Protein 8UJW (pdb70)

Structure (mmCIF, N/CA/C/O backbone):
data_8UJW
#
_entry.id   8UJW
#
_cell.length_a   124.134
_cell.length_b   36.613
_cell.length_c   41.472
_cell.angle_alpha   90.000
_cell.angle_beta   103.270
_cell.angle_gamma   90.000
#
_symmetry.space_group_name_H-M   'C 1 2 1'
#
loop_
_entity.id
_entity.type
_entity.pdbx_description
1 polymer 'GRAM domain-containing protein'
2 water water
#
loop_
_atom_site.group_PDB
_atom_site.id
_atom_site.type_symbol
_atom_site.label_atom_id
_atom_site.label_alt_id
_atom_site.label_comp_id
_atom_site.label_asym_id
_atom_site.label_entity_id
_atom_site.label_seq_id
_atom_site.pdbx_PDB_ins_code
_atom_site.Cartn_x
_atom_site.Cartn_y
_atom_site.Cartn_z
_atom_site.occupancy
_atom_site.B_iso_or_equiv
_atom_site.auth_seq_id
_atom_site.auth_comp_id
_atom_site.auth_asym_id
_atom_site.auth_atom_id
_atom_site.pdbx_PDB_model_num
ATOM 1 N N . GLY A 1 13 ? -8.39900 -7.46900 18.44900 1.000 50.00863 13 GLY A N 1
ATOM 2 C CA . GLY A 1 13 ? -8.45000 -8.11900 17.16100 1.000 38.35986 13 GLY A CA 1
ATOM 3 C C . GLY A 1 13 ? -9.04400 -9.51500 17.25100 1.000 35.75429 13 GLY A C 1
ATOM 4 O O . GLY A 1 13 ? -9.23800 -10.08800 18.32500 1.000 38.10457 13 GLY A O 1
ATOM 5 N N . VAL A 1 14 ? -9.34800 -10.06300 16.08000 1.000 28.94294 14 VAL A N 1
ATOM 6 C CA . VAL A 1 14 ? -9.91100 -11.40200 15.92900 1.000 25.76888 14 VAL A CA 1
ATOM 7 C C . VAL A 1 14 ? -8.89300 -12.23200 15.16300 1.000 23.46071 14 VAL A C 1
ATOM 8 O O . VAL A 1 14 ? -8.47500 -11.83200 14.07800 1.000 23.33964 14 VAL A O 1
ATOM 12 N N . VAL A 1 15 ? -8.50400 -13.38800 15.70900 1.000 21.99474 15 VAL A N 1
ATOM 13 C CA . VAL A 1 15 ? -7.52300 -14.25000 15.05700 1.000 18.92859 15 VAL A CA 1
ATOM 14 C C . VAL A 1 15 ? -8.26900 -15.47000 14.54100 1.000 18.44168 15 VAL A C 1
ATOM 15 O O . VAL A 1 15 ? -8.74200 -16.29400 15.33400 1.000 19.20493 15 VAL A O 1
ATOM 19 N N . LEU A 1 16 ? -8.37500 -15.58300 13.22100 1.000 17.12574 16 LEU A N 1
ATOM 20 C CA . LEU A 1 16 ? -8.99900 -16.73600 12.58000 1.000 15.83348 16 LEU A CA 1
ATOM 21 C C . LEU A 1 16 ? -7.97900 -17.85300 12.40300 1.000 15.73347 16 LEU A C 1
ATOM 22 O O . LEU A 1 16 ? -6.81500 -17.59700 12.09500 1.000 15.93349 16 LEU A O 1
ATOM 27 N N . PHE A 1 17 ? -8.42800 -19.09100 12.59000 1.000 15.53081 17 PHE A N 1
ATOM 28 C CA . PHE A 1 17 ? -7.59100 -20.24700 12.28500 1.000 16.50987 17 PHE A CA 1
ATOM 29 C C . PHE A 1 17 ? -7.37000 -20.39900 10.77800 1.000 18.44168 17 PHE A C 1
ATOM 30 O O . PHE A 1 17 ? -8.14300 -19.92000 9.94100 1.000 17.28892 17 PHE A O 1
ATOM 38 N N . TYR A 1 18 ? -6.30300 -21.11400 10.42700 1.000 16.81254 18 TYR A N 1
ATOM 39 C CA . TYR A 1 18 ? -6.05000 -21.41600 9.02800 1.000 19.55234 18 TYR A CA 1
ATOM 40 C C . TYR A 1 18 ? -7.16300 -22.31700 8.50200 1.000 20.20769 18 TYR A C 1
ATOM 41 O O . TYR A 1 18 ? -7.44200 -23.36400 9.08600 1.000 21.46047 18 TYR A O 1
ATOM 50 N N . GLY A 1 19 ? -7.82200 -21.89000 7.42700 1.000 18.34694 19 GLY A N 1
ATOM 51 C CA . GLY A 1 19 ? -8.93900 -22.62000 6.86800 1.000 19.65236 19 GLY A CA 1
ATOM 52 C C . GLY A 1 19 ? -10.28900 -22.17000 7.37800 1.000 20.43140 19 GLY A C 1
ATOM 53 O O . GLY A 1 19 ? -11.31300 -22.71700 6.93900 1.000 19.27336 19 GLY A O 1
ATOM 54 N N . GLU A 1 20 ? -10.32100 -21.19700 8.29400 1.000 15.92823 20 GLU A N 1
ATOM 55 C CA . GLU A 1 20 ? -11.55700 -20.65000 8.83300 1.000 15.35184 20 GLU A CA 1
ATOM 56 C C . GLU A 1 20 ? -11.99600 -19.42500 8.03600 1.000 18.57854 20 GLU A C 1
ATOM 57 O O . GLU A 1 20 ? -11.17500 -18.60300 7.63200 1.000 17.73107 20 GLU A O 1
ATOM 63 N N . ARG A 1 21 ? -13.29600 -19.32400 7.77400 1.000 16.62041 21 ARG A N 1
ATOM 64 C CA . ARG A 1 21 ? -13.86600 -18.21300 7.02100 1.000 16.88624 21 ARG A CA 1
ATOM 65 C C . ARG A 1 21 ? -14.72300 -17.36400 7.95300 1.000 17.31260 21 ARG A C 1
ATOM 66 O O . ARG A 1 21 ? -15.53800 -17.91000 8.69600 1.000 17.75213 21 ARG A O 1
ATOM 74 N N . LEU A 1 22 ? -14.56400 -16.03500 7.89600 1.000 15.42027 22 LEU A N 1
ATOM 75 C CA . LEU A 1 22 ? -15.49300 -15.14000 8.57800 1.000 16.48092 22 LEU A CA 1
ATOM 76 C C . LEU A 1 22 ? -16.69400 -14.88700 7.67300 1.000 17.71528 22 LEU A C 1
ATOM 77 O O . LEU A 1 22 ? -16.52700 -14.44800 6.53300 1.000 17.30471 22 LEU A O 1
ATOM 82 N N . LEU A 1 23 ? -17.90100 -15.14500 8.18700 1.000 13.91219 23 LEU A N 1
ATOM 83 C CA . LEU A 1 23 ? -19.12500 -15.07700 7.39200 1.000 17.72055 23 LEU A CA 1
ATOM 84 C C . LEU A 1 23 ? -20.01500 -13.88400 7.73200 1.000 17.56790 23 LEU A C 1
ATOM 85 O O . LEU A 1 23 ? -20.49000 -13.18500 6.82300 1.000 18.64960 23 LEU A O 1
ATOM 90 N N . VAL A 1 24 ? -20.28100 -13.63500 9.01600 1.000 17.35998 24 VAL A N 1
ATOM 91 C CA . VAL A 1 24 ? -21.15300 -12.54300 9.45000 1.000 17.30997 24 VAL A CA 1
ATOM 92 C C . VAL A 1 24 ? -20.49500 -11.81600 10.61500 1.000 17.08363 24 VAL A C 1
ATOM 93 O O . VAL A 1 24 ? -19.99400 -12.44900 11.55700 1.000 17.54684 24 VAL A O 1
ATOM 97 N N . THR A 1 25 ? -20.47100 -10.48800 10.53600 1.000 16.10719 25 THR A N 1
ATOM 98 C CA . THR A 1 25 ? -20.10200 -9.61600 11.63900 1.000 16.66516 25 THR A CA 1
ATOM 99 C C . THR A 1 25 ? -21.36200 -8.90900 12.10200 1.000 17.38103 25 THR A C 1
ATOM 100 O O . THR A 1 25 ? -22.09400 -8.36100 11.27400 1.000 19.58130 25 THR A O 1
ATOM 104 N N . TYR A 1 26 ? -21.62500 -8.93700 13.41000 1.000 14.75177 26 TYR A N 1
ATOM 105 C CA . TYR A 1 26 ? -22.80800 -8.27000 13.97500 1.000 20.52088 26 TYR A CA 1
ATOM 106 C C . TYR A 1 26 ? -22.39700 -7.34800 15.12100 1.000 20.59194 26 TYR A C 1
ATOM 107 O O . TYR A 1 26 ? -22.18100 -7.80500 16.24600 1.000 19.31547 26 TYR A O 1
ATOM 116 N N . ASP A 1 27 ? -22.32000 -6.04800 14.83900 1.000 18.62592 27 ASP A N 1
ATOM 117 C CA . ASP A 1 27 ? -22.10200 -5.05100 15.87800 1.000 21.83683 27 ASP A CA 1
ATOM 118 C C . ASP A 1 27 ? -23.40900 -4.77500 16.60800 1.000 23.62389 27 ASP A C 1
ATOM 119 O O . ASP A 1 27 ? -24.46500 -4.65300 15.98800 1.000 23.80812 27 ASP A O 1
ATOM 124 N N . GLY A 1 28 ? -23.32100 -4.65100 17.92600 1.000 22.65798 28 GLY A N 1
ATOM 125 C CA . GLY A 1 28 ? -24.48700 -4.36900 18.73800 1.000 24.86877 28 GLY A CA 1
ATOM 126 C C . GLY A 1 28 ? -25.22000 -5.63500 19.11600 1.000 25.65571 28 GLY A C 1
ATOM 127 O O . GLY A 1 28 ? -26.43000 -5.75200 18.91100 1.000 28.15074 28 GLY A O 1
ATOM 128 N N . CYS A 1 29 ? -24.47900 -6.59800 19.65100 1.000 25.02668 29 CYS A N 1
ATOM 129 C CA . CYS A 1 29 ? -25.00000 -7.87800 20.10500 1.000 23.55809 29 CYS A CA 1
ATOM 130 C C . CYS A 1 29 ? -24.90000 -7.91100 21.62600 1.000 25.41357 29 CYS A C 1
ATOM 131 O O . CYS A 1 29 ? -24.00600 -7.28900 22.20800 1.000 24.98721 29 CYS A O 1
ATOM 134 N N . LYS A 1 30 ? -25.81600 -8.62300 22.28000 1.000 22.18687 30 LYS A N 1
ATOM 135 C CA . LYS A 1 30 ? -25.72600 -8.85300 23.71900 1.000 24.49767 30 LYS A CA 1
ATOM 136 C C . LYS A 1 30 ? -25.65800 -10.35200 23.97700 1.000 24.05552 30 LYS A C 1
ATOM 137 O O . LYS A 1 30 ? -26.55100 -11.09300 23.55900 1.000 21.26044 30 LYS A O 1
ATOM 143 N N . LEU A 1 31 ? -24.59500 -10.79500 24.64600 1.000 20.46561 31 LEU A N 1
ATOM 144 C CA . LEU A 1 31 ? -24.41700 -12.19500 25.00600 1.000 21.09463 31 LEU A CA 1
ATOM 145 C C . LEU A 1 31 ? -24.63900 -12.35900 26.50700 1.000 23.98709 31 LEU A C 1
ATOM 146 O O . LEU A 1 31 ? -24.02700 -11.64700 27.30800 1.000 25.37936 31 LEU A O 1
ATOM 151 N N . THR A 1 32 ? -25.51400 -13.28200 26.88700 1.000 19.33916 32 THR A N 1
ATOM 152 C CA . THR A 1 32 ? -25.70900 -13.61800 28.29500 1.000 19.18125 32 THR A CA 1
ATOM 153 C C . THR A 1 32 ? -25.28800 -15.05900 28.52000 1.000 21.41836 32 THR A C 1
ATOM 154 O O . THR A 1 32 ? -25.83200 -15.96700 27.88500 1.000 19.16019 32 THR A O 1
ATOM 158 N N . LEU A 1 33 ? -24.33200 -15.27500 29.42900 1.000 23.00802 33 LEU A N 1
ATOM 159 C CA . LEU A 1 33 ? -23.95100 -16.61700 29.86700 1.000 23.03697 33 LEU A CA 1
ATOM 160 C C . LEU A 1 33 ? -24.64600 -16.90000 31.19400 1.000 23.37912 33 LEU A C 1
ATOM 161 O O . LEU A 1 33 ? -24.51600 -16.11800 32.13600 1.000 23.67915 33 LEU A O 1
ATOM 166 N N . SER A 1 34 ? -25.39700 -17.99500 31.26600 1.000 24.05288 34 SER A N 1
ATOM 167 C CA . SER A 1 34 ? -26.21200 -18.22100 32.45600 1.000 22.98433 34 SER A CA 1
ATOM 168 C C . SER A 1 34 ? -25.84400 -19.52200 33.15000 1.000 25.55306 34 SER A C 1
ATOM 169 O O . SER A 1 34 ? -26.72200 -20.29800 33.54700 1.000 24.78192 34 SER A O 1
ATOM 172 N N . GLY A 1 35 ? -24.55600 -19.76000 33.32900 1.000 26.37421 35 GLY A N 1
ATOM 173 C CA . GLY A 1 35 ? -24.13200 -20.98400 33.96500 1.000 26.83480 35 GLY A CA 1
ATOM 174 C C . GLY A 1 35 ? -24.46900 -21.00600 35.44400 1.000 28.89557 35 GLY A C 1
ATOM 175 O O . GLY A 1 35 ? -24.76200 -19.98300 36.07000 1.000 26.64530 35 GLY A O 1
ATOM 176 N N . SER A 1 36 ? -24.42900 -22.21200 36.00200 1.000 26.80321 36 SER A N 1
ATOM 177 C CA . SER A 1 36 ? -24.57200 -22.43300 37.43300 1.000 27.90861 36 SER A CA 1
ATOM 178 C C . SER A 1 36 ? -23.31700 -23.11800 37.95200 1.000 29.41932 36 SER A C 1
ATOM 179 O O . SER A 1 36 ? -22.48800 -23.60800 37.18000 1.000 32.41178 36 SER A O 1
ATOM 182 N N . GLY A 1 37 ? -23.17900 -23.15100 39.27500 1.000 31.93541 37 GLY A N 1
ATOM 183 C CA . GLY A 1 37 ? -22.02000 -23.79500 39.86800 1.000 33.61192 37 GLY A CA 1
ATOM 184 C C . GLY A 1 37 ? -20.74300 -23.08800 39.46800 1.000 37.60977 37 GLY A C 1
ATOM 185 O O . GLY A 1 37 ? -20.55800 -21.90800 39.77700 1.000 37.10445 37 GLY A O 1
ATOM 186 N N . GLN A 1 38 ? -19.85900 -23.79300 38.76600 1.000 37.40185 38 GLN A N 1
ATOM 187 C CA . GLN A 1 38 ? -18.60600 -23.22100 38.29600 1.000 40.99176 38 GLN A CA 1
ATOM 188 C C . GLN A 1 38 ? -18.65800 -22.78000 36.83800 1.000 39.74424 38 GLN A C 1
ATOM 189 O O . GLN A 1 38 ? -17.66400 -22.25500 36.33000 1.000 40.23640 38 GLN A O 1
ATOM 195 N N . GLN A 1 39 ? -19.78400 -22.98600 36.15600 1.000 35.94642 39 GLN A N 1
ATOM 196 C CA . GLN A 1 39 ? -19.90900 -22.59000 34.76400 1.000 34.29885 39 GLN A CA 1
ATOM 197 C C . GLN A 1 39 ? -19.83700 -21.06800 34.63600 1.000 33.46454 39 GLN A C 1
ATOM 198 O O . GLN A 1 39 ? -20.10800 -20.34300 35.59400 1.000 34.41728 39 GLN A O 1
ATOM 204 N N . PRO A 1 40 ? -19.47600 -20.55900 33.46100 1.000 33.67246 40 PRO A N 1
ATOM 205 C CA . PRO A 1 40 ? -19.43700 -19.10000 33.27600 1.000 30.96161 40 PRO A CA 1
ATOM 206 C C . PRO A 1 40 ? -20.82000 -18.47200 33.39700 1.000 30.14309 40 PRO A C 1
ATOM 207 O O . PRO A 1 40 ? -21.83200 -19.06500 33.01900 1.000 27.39276 40 PRO A O 1
ATOM 211 N N . ASN A 1 41 ? -20.85400 -17.25600 33.94100 1.000 27.10062 41 ASN A N 1
ATOM 212 C CA . ASN A 1 41 ? -22.11000 -16.52100 34.11000 1.000 26.73742 41 ASN A CA 1
ATOM 213 C C . ASN A 1 41 ? -21.84000 -15.02600 34.03600 1.000 27.76649 41 ASN A C 1
ATOM 214 O O . ASN A 1 41 ? -21.11000 -14.48600 34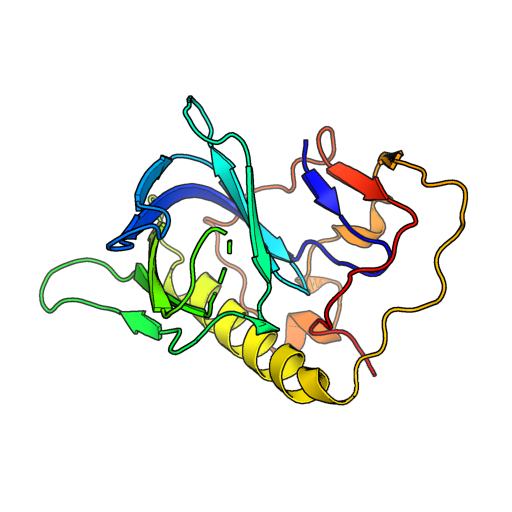.87400 1.000 33.20924 41 ASN A O 1
ATOM 219 N N . GLY A 1 42 ? -22.45000 -14.35400 33.06400 1.000 27.96914 42 GLY A N 1
ATOM 220 C CA . GLY A 1 42 ? -22.31800 -12.91300 32.96900 1.000 27.51119 42 GLY A CA 1
ATOM 221 C C . GLY A 1 42 ? -23.02200 -12.38400 31.73700 1.000 28.30076 42 GLY A C 1
ATOM 222 O O . GLY A 1 42 ? -23.49900 -13.14400 30.89200 1.000 27.97967 42 GLY A O 1
ATOM 223 N N . LYS A 1 43 ? -23.07200 -11.05400 31.65400 1.000 28.27181 43 LYS A N 1
ATOM 224 C CA . LYS A 1 43 ? -23.70800 -10.32500 30.55800 1.000 28.93505 43 LYS A CA 1
ATOM 225 C C . LYS A 1 43 ? -22.66800 -9.49000 29.82400 1.000 28.41656 43 LYS A C 1
ATOM 226 O O . LYS A 1 43 ? -21.88700 -8.77900 30.45900 1.000 29.35089 43 LYS A O 1
ATOM 232 N N . TYR A 1 44 ? -22.67000 -9.55300 28.49100 1.000 28.87451 44 TYR A N 1
ATOM 233 C CA . TYR A 1 44 ? -21.63400 -8.89300 27.70500 1.000 26.69531 44 TYR A CA 1
ATOM 234 C C . TYR A 1 44 ? -22.24500 -8.22500 26.48300 1.000 24.65032 44 TYR A C 1
ATOM 235 O O . TYR A 1 44 ? -23.11100 -8.80000 25.82500 1.000 24.77665 44 TYR A O 1
ATOM 244 N N . SER A 1 45 ? -21.79400 -7.01100 26.19600 1.000 25.67413 45 SER A N 1
ATOM 245 C CA . SER A 1 45 ? -22.21100 -6.27600 25.01000 1.000 24.81087 45 SER A CA 1
ATOM 246 C C . SER A 1 45 ? -21.02500 -6.09600 24.07600 1.000 25.47148 45 SER A C 1
ATOM 247 O O . SER A 1 45 ? -19.89700 -5.86200 24.52300 1.000 23.01592 45 SER A O 1
ATOM 250 N N . GLY A 1 46 ? -21.28200 -6.22500 22.77800 1.000 23.56072 46 GLY A N 1
ATOM 251 C CA . GLY A 1 46 ? -20.21600 -6.09500 21.81200 1.000 22.51849 46 GLY A CA 1
ATOM 252 C C . GLY A 1 46 ? -20.54200 -6.59600 20.42500 1.000 21.59733 46 GLY A C 1
ATOM 253 O O . GLY A 1 46 ? -21.63800 -6.38100 19.90400 1.000 23.54493 46 GLY A O 1
ATOM 254 N N . THR A 1 47 ? -19.58500 -7.27300 19.80800 1.000 17.58632 47 THR A N 1
ATOM 255 C CA . THR A 1 47 ? -19.72000 -7.73000 18.43300 1.000 18.31272 47 THR A CA 1
ATOM 256 C C . THR A 1 47 ? -19.65700 -9.24300 18.41800 1.000 18.93648 47 THR A C 1
ATOM 257 O O . THR A 1 47 ? -18.80400 -9.83700 19.08600 1.000 17.83635 47 THR A O 1
ATOM 261 N N . ALA A 1 48 ? -20.57000 -9.86000 17.68100 1.000 15.58082 48 ALA A N 1
ATOM 262 C CA . ALA A 1 48 ? -20.53300 -11.29100 17.43100 1.000 17.74686 48 ALA A CA 1
ATOM 263 C C . ALA A 1 48 ? -20.03600 -11.56000 16.01600 1.000 17.65212 48 ALA A C 1
ATOM 264 O O . ALA A 1 48 ? -20.42400 -10.87400 15.06000 1.000 17.84688 48 ALA A O 1
ATOM 266 N N . TYR A 1 49 ? -19.17400 -12.56500 15.88500 1.000 15.00180 49 TYR A N 1
ATOM 267 C CA . TYR A 1 49 ? -18.66500 -13.00100 14.59100 1.000 15.55450 49 TYR A CA 1
ATOM 268 C C . TYR A 1 49 ? -19.11200 -14.43000 14.35800 1.000 16.90203 49 TYR A C 1
ATOM 269 O O . TYR A 1 49 ? -18.84300 -15.30300 15.19100 1.000 18.02585 49 TYR A O 1
ATOM 278 N N . LEU A 1 50 ? -19.78200 -14.66500 13.22700 1.000 14.75440 50 LEU A N 1
ATOM 279 C CA . LEU A 1 50 ? -20.17600 -15.99700 12.79800 1.000 15.32815 50 LEU A CA 1
ATOM 280 C C . LEU A 1 50 ? -19.16200 -16.47200 11.76800 1.000 14.65439 50 LEU A C 1
ATOM 281 O O . LEU A 1 50 ? -19.01300 -15.84500 10.72000 1.000 14.83862 50 LEU A O 1
ATOM 286 N N . THR A 1 51 ? -18.42200 -17.53700 12.09100 1.000 12.44097 51 THR A N 1
ATOM 287 C CA . THR A 1 51 ? -17.45900 -18.10400 11.16000 1.000 13.76744 51 THR A CA 1
ATOM 288 C C . THR A 1 51 ? -17.91300 -19.48800 10.71800 1.000 16.54672 51 THR A C 1
ATOM 289 O O . THR A 1 51 ? -18.96200 -19.99000 11.12500 1.000 15.17550 51 THR A O 1
ATOM 293 N N . SER A 1 52 ? -17.09500 -20.10300 9.86100 1.000 13.34371 52 SER A N 1
ATOM 294 C CA . SER A 1 52 ? -17.35200 -21.46600 9.42100 1.000 15.76505 52 SER A CA 1
ATOM 295 C C . SER A 1 52 ? -17.27000 -22.45900 10.57400 1.000 15.81505 52 SER A C 1
ATOM 296 O O . SER A 1 52 ? -17.72000 -23.60100 10.43600 1.000 16.47566 52 SER A O 1
ATOM 299 N N . HIS A 1 53 ? -16.69500 -22.05600 11.70400 1.000 14.82809 53 HIS A N 1
ATOM 300 C CA . HIS A 1 53 ? -16.34300 -23.00600 12.74900 1.000 13.82534 53 HIS A CA 1
ATOM 301 C C . HIS A 1 53 ? -16.91300 -22.66200 14.11400 1.000 14.86494 53 HIS A C 1
ATOM 302 O O . HIS A 1 53 ? -17.01300 -23.55800 14.95800 1.000 15.73873 53 HIS A O 1
ATOM 309 N N . ARG A 1 54 ? -17.26400 -21.40600 14.37900 1.000 13.85692 54 ARG A N 1
ATOM 310 C CA . ARG A 1 54 ? -17.60400 -21.00300 15.73400 1.000 14.38594 54 ARG A CA 1
ATOM 311 C C . ARG A 1 54 ? -18.32500 -19.66500 15.70600 1.000 14.86494 54 ARG A C 1
ATOM 312 O O . ARG A 1 54 ? -18.33700 -18.96200 14.69600 1.000 14.84915 54 ARG A O 1
ATOM 320 N N . VAL A 1 55 ? -18.90700 -19.31200 16.85100 1.000 13.58584 55 VAL A N 1
ATOM 321 C CA . VAL A 1 55 ? -19.24700 -17.92500 17.15800 1.000 14.02273 55 VAL A CA 1
ATOM 322 C C . VAL A 1 55 ? -18.13100 -17.34300 18.01400 1.000 14.02010 55 VAL A C 1
ATOM 323 O O . VAL A 1 55 ? -17.72800 -17.95200 19.01400 1.000 16.32301 55 VAL A O 1
ATOM 327 N N . ILE A 1 56 ? -17.61800 -16.18000 17.61200 1.000 14.78598 56 ILE A N 1
ATOM 328 C CA . ILE A 1 56 ? -16.66300 -15.40300 18.39700 1.000 14.18328 56 ILE A CA 1
ATOM 329 C C . ILE A 1 56 ? -17.39000 -14.18500 18.93400 1.000 15.31236 56 ILE A C 1
ATOM 330 O O . ILE A 1 56 ? -18.14300 -13.53600 18.19900 1.000 17.50210 56 ILE A O 1
ATOM 335 N N . PHE A 1 57 ? -17.17100 -13.86600 20.20900 1.000 15.03075 57 PHE A N 1
ATOM 336 C CA . PHE A 1 57 ? -17.80400 -12.68800 20.78300 1.000 18.12849 57 PHE A CA 1
ATOM 337 C C . PHE A 1 57 ? -16.73400 -11.81000 21.40100 1.000 17.60737 57 PHE A C 1
ATOM 338 O O . PHE A 1 57 ? -15.94800 -12.27300 22.23200 1.000 18.08901 57 PHE A O 1
ATOM 346 N N . LEU A 1 58 ? -16.70800 -10.54000 20.99800 1.000 17.34945 58 LEU A N 1
ATOM 347 C CA . LEU A 1 58 ? -15.74300 -9.58300 21.51900 1.000 20.67353 58 LEU A CA 1
ATOM 348 C C . LEU A 1 58 ? -16.48800 -8.53900 22.33100 1.000 23.45281 58 LEU A C 1
ATOM 349 O O . LEU A 1 58 ? -17.34100 -7.81700 21.79500 1.000 22.59745 58 LEU A O 1
ATOM 354 N N . SER A 1 59 ? -16.16800 -8.46500 23.61600 1.000 25.35304 59 SER A N 1
ATOM 355 C CA . SER A 1 59 ? -16.81900 -7.50400 24.49000 1.000 27.96125 59 SER A CA 1
ATOM 356 C C . SER A 1 59 ? -16.31900 -6.10500 24.15600 1.000 34.13041 59 SER A C 1
ATOM 357 O O . SER A 1 59 ? -15.11200 -5.88800 24.03000 1.000 32.43284 59 SER A O 1
ATOM 360 N N . LYS A 1 60 ? -17.25200 -5.16000 23.98600 1.000 32.95395 60 LYS A N 1
ATOM 361 C CA . LYS A 1 60 ? -16.87700 -3.83900 23.48900 1.000 40.62329 60 LYS A CA 1
ATOM 362 C C . LYS A 1 60 ? -16.33300 -2.94800 24.59800 1.000 46.78719 60 LYS A C 1
ATOM 363 O O . LYS A 1 60 ? -15.51200 -2.05900 24.33000 1.000 52.01676 60 LYS A O 1
ATOM 369 N N . ASP A 1 61 ? -16.74000 -3.23800 25.82400 1.000 47.65835 61 ASP A N 1
ATOM 370 C CA . ASP A 1 61 ? -16.21800 -2.47600 26.98100 1.000 54.92501 61 ASP A CA 1
ATOM 371 C C . ASP A 1 61 ? -14.84900 -3.03400 27.38300 1.000 59.01760 61 ASP A C 1
ATOM 372 O O . ASP A 1 61 ? -14.15500 -3.60200 26.51800 1.000 57.32793 61 ASP A O 1
ATOM 377 N N . ALA A 1 64 ? -14.31600 -5.09700 32.04900 1.000 60.58621 64 ALA A N 1
ATOM 378 C CA . ALA A 1 64 ? -14.68300 -6.26800 31.21100 1.000 56.11462 64 ALA A CA 1
ATOM 379 C C . ALA A 1 64 ? -14.01500 -7.52900 31.76500 1.000 54.35389 64 ALA A C 1
ATOM 380 O O . ALA A 1 64 ? -12.81800 -7.69600 31.54200 1.000 52.44050 64 ALA A O 1
ATOM 382 N N . ALA A 1 65 ? -14.76000 -8.37900 32.46600 1.000 53.03794 65 ALA A N 1
ATOM 383 C CA . ALA A 1 65 ? -14.06700 -9.51500 33.06300 1.000 53.19848 65 ALA A CA 1
ATOM 384 C C . ALA A 1 65 ? -13.50800 -10.45300 32.00400 1.000 47.94259 65 ALA A C 1
ATOM 385 O O . ALA A 1 65 ? -12.65500 -11.29000 32.31500 1.000 42.02872 65 ALA A O 1
ATOM 387 N N . LEU A 1 66 ? -14.03700 -10.33900 30.78600 1.000 43.05779 66 LEU A N 1
ATOM 388 C CA . LEU A 1 66 ? -13.66000 -11.22800 29.66600 1.000 38.64148 66 LEU A CA 1
ATOM 389 C C . LEU A 1 66 ? -13.58500 -10.38800 28.39300 1.000 36.55701 66 LEU A C 1
ATOM 390 O O . LEU A 1 66 ? -14.57200 -9.71300 28.09000 1.000 42.10242 66 LEU A O 1
ATOM 395 N N . ASN A 1 67 ? -12.47900 -10.44200 27.66900 1.000 29.16929 67 ASN A N 1
ATOM 396 C CA . ASN A 1 67 ? -12.35900 -9.65100 26.45200 1.000 29.12718 67 ASN A CA 1
ATOM 397 C C . ASN A 1 67 ? -12.87600 -10.36400 25.21700 1.000 25.81099 67 ASN A C 1
ATOM 398 O O . ASN A 1 67 ? -13.38200 -9.70900 24.30400 1.000 22.39479 67 ASN A O 1
ATOM 403 N N . SER A 1 68 ? -12.74100 -11.68500 25.15400 1.000 20.32086 68 SER A N 1
ATOM 404 C CA . SER A 1 68 ? -13.09100 -12.43400 23.95800 1.000 23.35543 68 SER A CA 1
ATOM 405 C C . SER A 1 68 ? -13.56400 -13.81800 24.38000 1.000 20.65511 68 SER A C 1
ATOM 406 O O . SER A 1 68 ? -13.09600 -14.36800 25.37300 1.000 18.53906 68 SER A O 1
ATOM 409 N N . LEU A 1 69 ? -14.51100 -14.37500 23.64400 1.000 20.12083 69 LEU A N 1
ATOM 410 C CA . LEU A 1 69 ? -14.81400 -15.77200 23.89700 1.000 21.59996 69 LEU A CA 1
ATOM 411 C C . LEU A 1 69 ? -15.18600 -16.43000 22.58500 1.000 20.50246 69 LEU A C 1
ATOM 412 O O . LEU A 1 69 ? -15.65200 -15.76900 21.65200 1.000 18.03637 69 LEU A O 1
ATOM 417 N N . SER A 1 70 ? -14.94500 -17.73500 22.51400 1.000 15.42817 70 SER A N 1
ATOM 418 C CA . SER A 1 70 ? -15.23800 -18.50500 21.31900 1.000 18.84173 70 SER A CA 1
ATOM 419 C C . SER A 1 70 ? -16.08800 -19.70300 21.70100 1.000 18.26798 70 SER A C 1
ATOM 420 O O . SER A 1 70 ? -15.78600 -20.39100 22.68300 1.000 19.44444 70 SER A O 1
ATOM 423 N N . MET A 1 71 ? -17.14700 -19.93100 20.92600 1.000 17.49683 71 MET A N 1
ATOM 424 C CA . MET A 1 71 ? -18.07900 -21.04900 21.11200 1.000 18.07059 71 MET A CA 1
ATOM 425 C C . MET A 1 71 ? -18.02300 -21.89900 19.84900 1.000 15.70451 71 MET A C 1
ATOM 426 O O . MET A 1 71 ? -18.66900 -21.55600 18.84500 1.000 15.43343 71 MET A O 1
ATOM 431 N N . PRO A 1 72 ? -17.22600 -22.96300 19.82000 1.000 15.11234 72 PRO A N 1
ATOM 432 C CA . PRO A 1 72 ? -17.17200 -23.82300 18.62600 1.000 15.37026 72 PRO A CA 1
ATOM 433 C C . PRO A 1 72 ? -18.50100 -24.53500 18.39700 1.000 16.10193 72 PRO A C 1
ATOM 434 O O . PRO A 1 72 ? -19.15100 -24.97600 19.34600 1.000 15.57292 72 PRO A O 1
ATOM 438 N N . PHE A 1 73 ? -18.90900 -24.64200 17.12100 1.000 15.76768 73 PHE A N 1
ATOM 439 C CA . PHE A 1 73 ? -20.19900 -25.26600 16.82700 1.000 15.94402 73 PHE A CA 1
ATOM 440 C C . PHE A 1 73 ? -20.27500 -26.67300 17.41800 1.000 18.59170 73 PHE A C 1
ATOM 441 O O . PHE A 1 73 ? -21.33300 -27.09800 17.91100 1.000 18.06269 73 PHE A O 1
ATOM 449 N N . VAL A 1 74 ? -19.16700 -27.41700 17.37900 1.000 16.65200 74 VAL A N 1
ATOM 450 C CA . VAL A 1 74 ? -19.24600 -28.81000 17.80300 1.000 19.98661 74 VAL A CA 1
ATOM 451 C C . VAL A 1 74 ? -19.53900 -28.95200 19.29400 1.000 20.69459 74 VAL A C 1
ATOM 452 O O . VAL A 1 74 ? -19.95900 -30.03300 19.72600 1.000 20.07872 74 VAL A O 1
ATOM 456 N N . PHE A 1 75 ? -19.33300 -27.90800 20.10100 1.000 18.59960 75 PHE A N 1
ATOM 457 C CA . PHE A 1 75 ? -19.68500 -27.96900 21.51900 1.000 20.13662 75 PHE A CA 1
ATOM 458 C C . PHE A 1 75 ? -21.00000 -27.27500 21.86000 1.000 22.09475 75 PHE A C 1
ATOM 459 O O . PHE A 1 75 ? -21.35900 -27.21100 23.04400 1.000 21.93947 75 PHE A O 1
ATOM 467 N N . MET A 1 76 ? -21.71700 -26.75000 20.86800 1.000 19.61025 76 MET A N 1
ATOM 468 C CA . MET A 1 76 ? -23.03300 -26.17600 21.09700 1.000 21.13411 76 MET A CA 1
ATOM 469 C C . MET A 1 76 ? -24.09300 -27.26600 21.07600 1.000 24.14763 76 MET A C 1
ATOM 470 O O . MET A 1 76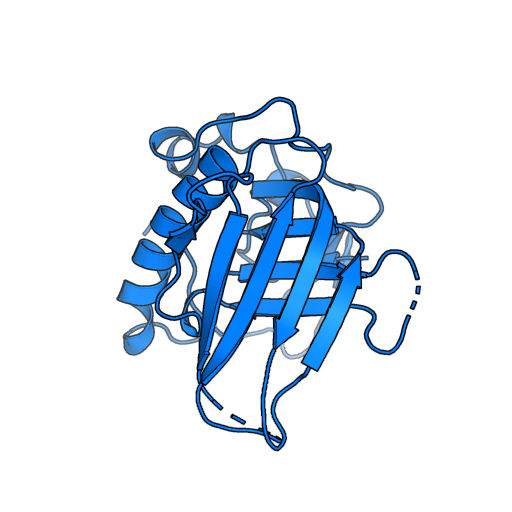 ? -23.97400 -28.25900 20.35500 1.000 25.73993 76 MET A O 1
ATOM 475 N N . ALA A 1 77 ? -25.10300 -27.05400 21.90100 1.000 22.90538 77 ALA A N 1
ATOM 476 C CA . ALA A 1 77 ? -26.22200 -28.01300 21.96200 1.000 25.84784 77 ALA A CA 1
ATOM 477 C C . ALA A 1 77 ? -27.56000 -27.28500 22.06000 1.000 25.13722 77 ALA A C 1
ATOM 478 O O . ALA A 1 77 ? -27.60800 -26.20000 22.64100 1.000 21.52363 77 ALA A O 1
ATOM 480 N N . ARG A 1 78 ? -28.58200 -27.86800 21.46300 1.000 25.00826 78 ARG A N 1
ATOM 481 C CA . ARG A 1 78 ? -29.95800 -27.38100 21.60700 1.000 26.05576 78 ARG A CA 1
ATOM 482 C C . ARG A 1 78 ? -30.06800 -25.90700 21.23900 1.000 24.12131 78 ARG A C 1
ATOM 483 O O . ARG A 1 78 ? -30.73200 -25.11100 21.91400 1.000 22.35531 78 ARG A O 1
ATOM 491 N N . VAL A 1 79 ? -29.40700 -25.54500 20.14800 1.000 23.26858 79 VAL A N 1
ATOM 492 C CA . VAL A 1 79 ? -29.45200 -24.17400 19.64700 1.000 22.55797 79 VAL A CA 1
ATOM 493 C C . VAL A 1 79 ? -30.78200 -23.94200 18.95100 1.000 22.89222 79 VAL A C 1
ATOM 494 O O . VAL A 1 79 ? -31.21200 -24.75100 18.12000 1.000 22.49217 79 VAL A O 1
ATOM 498 N N . ALA A 1 80 ? -31.42700 -22.82600 19.26900 1.000 21.02357 80 ALA A N 1
ATOM 499 C CA . ALA A 1 80 ? -32.74500 -22.54600 18.71300 1.000 24.22133 80 ALA A CA 1
ATOM 500 C C . ALA A 1 80 ? -32.97500 -21.04400 18.61200 1.000 25.00300 80 ALA A C 1
ATOM 501 O O . ALA A 1 80 ? -32.47500 -20.26300 19.42800 1.000 22.73167 80 ALA A O 1
ATOM 503 N N . ILE A 1 81 ? -33.71100 -20.64700 17.57500 1.000 25.86889 81 ILE A N 1
ATOM 504 C CA . ILE A 1 81 ? -34.25200 -19.29700 17.48400 1.000 23.65284 81 ILE A CA 1
ATOM 505 C C . ILE A 1 81 ? -35.52000 -19.24700 18.32100 1.000 27.86650 81 ILE A C 1
ATOM 506 O O . ILE A 1 81 ? -36.48800 -19.96400 18.04700 1.000 24.55294 81 ILE A O 1
ATOM 511 N N . LYS A 1 82 ? -35.50900 -18.42500 19.35400 1.000 25.07406 82 LYS A N 1
ATOM 512 C CA . LYS A 1 82 ? -36.60800 -18.36600 20.30700 1.000 29.17718 82 LYS A CA 1
ATOM 513 C C . LYS A 1 82 ? -37.40600 -17.10300 20.06500 1.000 33.03554 82 LYS A C 1
ATOM 514 O O . LYS A 1 82 ? -36.86000 -16.07100 19.67400 1.000 30.06413 82 LYS A O 1
ATOM 520 N N . ALA A 1 83 ? -38.71300 -17.18200 20.29900 1.000 37.44923 83 ALA A N 1
ATOM 521 C CA . ALA A 1 83 ? -39.55000 -15.98600 20.30300 1.000 45.12383 83 ALA A CA 1
ATOM 522 C C . ALA A 1 83 ? -40.54000 -16.07900 21.45100 1.000 50.23760 83 ALA A C 1
ATOM 523 O O . ALA A 1 83 ? -41.53600 -16.81800 21.36400 1.000 50.94821 83 ALA A O 1
ATOM 525 N N . PRO A 1 84 ? -40.28900 -15.36900 22.55000 1.000 61.19944 84 PRO A N 1
ATOM 526 C CA . PRO A 1 84 ? -41.29600 -15.28200 23.60800 1.000 63.53130 84 PRO A CA 1
ATOM 527 C C . PRO A 1 84 ? -42.57800 -14.67800 23.06000 1.000 64.81303 84 PRO A C 1
ATOM 528 O O . PRO A 1 84 ? -42.57200 -13.93000 22.07700 1.000 64.70249 84 PRO A O 1
ATOM 532 N N . THR A 1 85 ? -43.68800 -15.02000 23.71600 1.000 54.30125 85 THR A N 1
ATOM 533 C CA . THR A 1 85 ? -45.01900 -14.67900 23.22200 1.000 55.12766 85 THR A CA 1
ATOM 534 C C . THR A 1 85 ? -45.19400 -13.19500 22.90200 1.000 49.32433 85 THR A C 1
ATOM 535 O O . THR A 1 85 ? -46.06900 -12.83400 22.09700 1.000 41.30495 85 THR A O 1
ATOM 539 N N . PHE A 1 86 ? -44.38200 -12.32400 23.49300 1.000 45.12646 86 PHE A N 1
ATOM 540 C CA . PHE A 1 86 ? -44.61100 -10.90500 23.27900 1.000 37.55977 86 PHE A CA 1
ATOM 541 C C . PHE A 1 86 ? -43.35800 -10.17400 22.80100 1.000 35.23317 86 PHE A C 1
ATOM 542 O O . PHE A 1 86 ? -43.46800 -9.17200 22.08000 1.000 33.95933 86 PHE A O 1
ATOM 550 N N . GLY A 1 87 ? -42.17300 -10.68800 23.14300 1.000 37.13340 87 GLY A N 1
ATOM 551 C CA . GLY A 1 87 ? -40.91500 -10.02700 22.85000 1.000 33.36716 87 GLY A CA 1
ATOM 552 C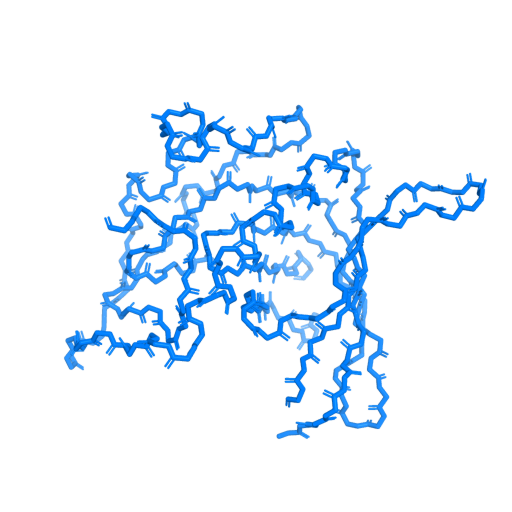 C . GLY A 1 87 ? -40.18600 -10.51300 21.60500 1.000 32.92237 87 GLY A C 1
ATOM 553 O O . GLY A 1 87 ? -40.64500 -11.40700 20.88300 1.000 35.77534 87 GLY A O 1
ATOM 554 N N . PRO A 1 88 ? -39.00300 -9.95200 21.36100 1.000 31.15110 88 PRO A N 1
ATOM 555 C CA . PRO A 1 88 ? -38.31700 -10.15900 20.07700 1.000 30.60104 88 PRO A CA 1
ATOM 556 C C . PRO A 1 88 ? -37.63600 -11.51700 19.95600 1.000 30.70631 88 PRO A C 1
ATOM 557 O O . PRO A 1 88 ? -37.37300 -12.21000 20.94200 1.000 29.56933 88 PRO A O 1
ATOM 561 N N . ASN A 1 89 ? -37.34600 -11.88400 18.70300 1.000 31.04320 89 ASN A N 1
ATOM 562 C CA . ASN A 1 89 ? -36.57200 -13.09300 18.43400 1.000 29.18508 89 ASN A CA 1
ATOM 563 C C . ASN A 1 89 ? -35.17000 -12.97100 19.02700 1.000 28.12969 89 ASN A C 1
ATOM 564 O O . ASN A 1 89 ? -34.55800 -11.90300 18.99000 1.000 26.88480 89 ASN A O 1
ATOM 569 N N . HIS A 1 90 ? -34.66100 -14.07400 19.57800 1.000 23.70547 90 HIS A N 1
ATOM 570 C CA . HIS A 1 90 ? -33.25300 -14.15800 19.96200 1.000 23.87655 90 HIS A CA 1
ATOM 571 C C . HIS A 1 90 ? -32.79100 -15.59400 19.75900 1.000 24.38977 90 HIS A C 1
ATOM 572 O O . HIS A 1 90 ? -33.55400 -16.45900 19.32400 1.000 22.28162 90 HIS A O 1
ATOM 579 N N . ILE A 1 91 ? -31.52800 -15.84600 20.07400 1.000 18.81278 91 ILE A N 1
ATOM 580 C CA . ILE A 1 91 ? -30.94300 -17.17400 19.92100 1.000 19.53918 91 ILE A CA 1
ATOM 581 C C . ILE A 1 91 ? -30.56600 -17.68500 21.30300 1.000 20.31559 91 ILE A C 1
ATOM 582 O O . ILE A 1 91 ? -29.99400 -16.94200 22.10800 1.000 20.72880 91 ILE A O 1
ATOM 587 N N . GLU A 1 92 ? -30.89600 -18.94600 21.57400 1.000 18.41537 92 GLU A N 1
ATOM 588 C CA . GLU A 1 92 ? -30.54200 -19.61300 22.82000 1.000 20.02082 92 GLU A CA 1
ATOM 589 C C . GLU A 1 92 ? -29.86700 -20.94100 22.53300 1.000 21.10253 92 GLU A C 1
ATOM 590 O O . GLU A 1 92 ? -30.07300 -21.55700 21.49100 1.000 21.11043 92 GLU A O 1
ATOM 596 N N . GLY A 1 93 ? -29.09100 -21.40700 23.49400 1.000 18.16007 93 GLY A N 1
ATOM 597 C CA . GLY A 1 93 ? -28.50800 -22.72700 23.36000 1.000 20.14452 93 GLY A CA 1
ATOM 598 C C . GLY A 1 93 ? -27.66300 -23.03100 24.56800 1.000 21.24465 93 GLY A C 1
ATOM 599 O O . GLY A 1 93 ? -27.76000 -22.35100 25.58800 1.000 22.73694 93 GLY A O 1
ATOM 600 N N . PHE A 1 94 ? -26.83100 -24.05900 24.43900 1.000 21.95263 94 PHE A N 1
ATOM 601 C CA . PHE A 1 94 ? -25.95900 -24.48400 25.52100 1.000 20.98409 94 PHE A CA 1
ATOM 602 C C . PHE A 1 94 ? -24.57600 -24.79800 24.96600 1.000 22.41848 94 PHE A C 1
ATOM 603 O O . PHE A 1 94 ? -24.40400 -25.08900 23.78300 1.000 19.68657 94 PHE A O 1
ATOM 611 N N . VAL A 1 95 ? -23.58000 -24.72100 25.83700 1.000 20.77354 95 VAL A N 1
ATOM 612 C CA . VAL A 1 95 ? -22.22800 -25.18100 25.53400 1.000 21.80261 95 VAL A CA 1
ATOM 613 C C . VAL A 1 95 ? -21.90700 -26.29100 26.51900 1.000 27.90598 95 VAL A C 1
ATOM 614 O O . VAL A 1 95 ? -22.14600 -26.13800 27.72300 1.000 27.39276 95 VAL A O 1
ATOM 618 N N . SER A 1 96 ? -21.37200 -27.40600 26.01500 1.000 26.68741 96 SER A N 1
ATOM 619 C CA . SER A 1 96 ? -21.39500 -28.67600 26.74100 1.000 35.64901 96 SER A CA 1
ATOM 620 C C . SER A 1 96 ? -20.03100 -29.02900 27.33500 1.000 44.121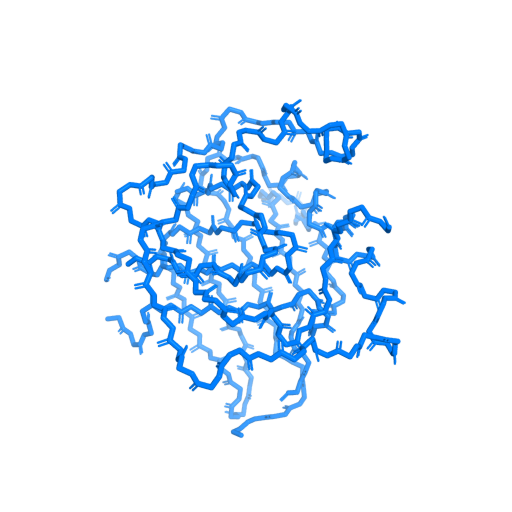08 96 SER A C 1
ATOM 621 O O . SER A 1 96 ? -19.09100 -29.35400 26.60000 1.000 43.49469 96 SER A O 1
ATOM 624 N N . SER A 1 97 ? -19.96100 -29.00400 28.67200 1.000 55.34874 97 SER A N 1
ATOM 625 C CA . SER A 1 97 ? -18.82200 -29.41800 29.51600 1.000 54.35915 97 SER A CA 1
ATOM 626 C C . SER A 1 97 ? -17.49200 -28.75800 29.20700 1.000 54.65129 97 SER A C 1
ATOM 627 O O . SER A 1 97 ? -16.70900 -28.45800 30.12100 1.000 52.81423 97 SER A O 1
ATOM 630 N N . GLN A 1 101 ? -12.19100 -26.79500 34.24200 1.000 57.12001 101 GLN A N 1
ATOM 631 C CA . GLN A 1 101 ? -12.73800 -25.64300 34.95200 1.000 56.68048 101 GLN A CA 1
ATOM 632 C C . GLN A 1 101 ? -14.19300 -25.87400 35.33000 1.000 58.32015 101 GLN A C 1
ATOM 633 O O . GLN A 1 101 ? -14.58000 -25.69300 36.48800 1.000 58.49649 101 GLN A O 1
ATOM 639 N N . TRP A 1 102 ? -15.00500 -26.26600 34.34900 1.000 53.68012 102 TRP A N 1
ATOM 640 C CA . TRP A 1 102 ? -16.40900 -26.56000 34.59800 1.000 50.12443 102 TRP A CA 1
ATOM 641 C C . TRP A 1 102 ? -16.84000 -27.72100 33.71700 1.000 48.24526 102 TRP A C 1
ATOM 642 O O . TRP A 1 102 ? -16.12400 -28.14100 32.80500 1.000 47.51096 102 TRP A O 1
ATOM 653 N N . SER A 1 103 ? -18.02300 -28.25000 34.01400 1.000 47.55570 103 SER A N 1
ATOM 654 C CA . SER A 1 103 ? -18.59700 -29.32400 33.22200 1.000 48.32948 103 SER A CA 1
ATOM 655 C C . SER A 1 103 ? -20.11600 -29.19700 33.26500 1.000 46.53979 103 SER A C 1
ATOM 656 O O . SER A 1 103 ? -20.67600 -28.40900 34.03300 1.000 42.91567 103 SER A O 1
ATOM 659 N N . GLY A 1 104 ? -20.78300 -29.97700 32.42300 1.000 47.88732 104 GLY A N 1
ATOM 660 C CA . GLY A 1 104 ? -22.22400 -29.86700 32.30900 1.000 45.26069 104 GLY A CA 1
ATOM 661 C C . GLY A 1 104 ? -22.64300 -28.99800 31.14200 1.000 42.72091 104 GLY A C 1
ATOM 662 O O . GLY A 1 104 ? -21.93100 -28.90500 30.14000 1.000 43.53154 104 GLY A O 1
ATOM 663 N N . GLU A 1 105 ? -23.78600 -28.33200 31.27000 1.000 37.98350 105 GLU A N 1
ATOM 664 C CA . GLU A 1 105 ? -24.43100 -27.64200 30.15900 1.000 36.25698 105 GLU A CA 1
ATOM 665 C C . GLU A 1 105 ? -24.62600 -26.18200 30.54900 1.000 32.71971 105 GLU A C 1
ATOM 666 O O . GLU A 1 105 ? -25.47400 -25.87400 31.39600 1.000 32.71445 105 GLU A O 1
ATOM 672 N N . MET A 1 106 ? -23.84900 -25.27700 29.93500 1.000 29.26930 106 MET A N 1
ATOM 673 C CA . MET A 1 106 ? -23.95200 -23.85100 30.24600 1.000 27.08483 106 MET A CA 1
ATOM 674 C C . MET A 1 106 ? -24.89200 -23.17100 29.26000 1.000 23.50019 106 MET A C 1
ATOM 675 O O . MET A 1 106 ? -24.59300 -23.15100 28.06500 1.000 23.79496 106 MET A O 1
ATOM 680 N N . PRO A 1 107 ? -26.00000 -22.57700 29.70500 1.000 24.08183 107 PRO A N 1
ATOM 681 C CA . PRO A 1 107 ? -26.87700 -21.85500 28.77000 1.000 22.93696 107 PRO A CA 1
ATOM 682 C C . PRO A 1 107 ? -26.23800 -20.56500 28.27800 1.000 23.17909 107 PRO A C 1
ATOM 683 O O . PRO A 1 107 ? -25.48500 -19.90600 28.99600 1.000 20.91567 107 PRO A O 1
ATOM 687 N N . PHE A 1 108 ? -26.56400 -20.19400 27.03500 1.000 19.35232 108 PHE A N 1
ATOM 688 C CA . PHE A 1 108 ? -26.22100 -18.87700 26.50500 1.000 20.36560 108 PHE A CA 1
ATOM 689 C C . PHE A 1 108 ? -27.41900 -18.32600 25.75300 1.000 20.83145 108 PHE A C 1
ATOM 690 O O . PHE A 1 108 ? -28.30300 -19.07100 25.32300 1.000 20.16294 108 PHE A O 1
ATOM 698 N N . LYS A 1 109 ? -27.41600 -17.00700 25.58500 1.000 20.17610 109 LYS A N 1
ATOM 699 C CA . LYS A 1 109 ? -28.45900 -16.28200 24.86700 1.000 20.57352 109 LYS A CA 1
ATOM 700 C C . LYS A 1 109 ? -27.78600 -15.16000 24.09300 1.000 21.68418 109 LYS A C 1
ATOM 701 O O . LYS A 1 109 ? -26.97000 -14.43300 24.66200 1.000 20.20505 109 LYS A O 1
ATOM 707 N N . LEU A 1 110 ? -28.09800 -15.03600 22.80200 1.000 19.35495 110 LEU A N 1
ATOM 708 C CA . LEU A 1 110 ? -27.60700 -13.94000 21.97500 1.000 20.73670 110 LEU A CA 1
ATOM 709 C C . LEU A 1 110 ? -28.80600 -13.09900 21.56900 1.000 22.11844 110 LEU A C 1
ATOM 710 O O . LEU A 1 110 ? -29.75800 -13.62900 20.98400 1.000 20.32349 110 LEU A O 1
ATOM 715 N N . VAL A 1 111 ? -28.75700 -11.80900 21.88500 1.000 19.90239 111 VAL A N 1
ATOM 716 C CA . VAL A 1 111 ? -29.79900 -10.84900 21.52700 1.000 21.98685 111 VAL A CA 1
ATOM 717 C C . VAL A 1 111 ? -29.21000 -9.84000 20.55300 1.000 22.56850 111 VAL A C 1
ATOM 718 O O . VAL A 1 111 ? -28.06200 -9.41100 20.70000 1.000 22.31320 111 VAL A O 1
ATOM 722 N N . PHE A 1 112 ? -29.99100 -9.46900 19.54900 1.000 22.47375 112 PHE A N 1
ATOM 723 C CA . PHE A 1 112 ? -29.51500 -8.60300 18.48000 1.000 23.70811 112 PHE A CA 1
ATOM 724 C C . PHE A 1 112 ? -30.21700 -7.25200 18.59100 1.000 27.19273 112 PHE A C 1
ATOM 725 O O . PHE A 1 112 ? -31.44700 -7.19500 18.65400 1.000 28.26128 112 PHE A O 1
ATOM 733 N N . ASN A 1 113 ? -29.42900 -6.17400 18.66900 1.000 26.95060 113 ASN A N 1
ATOM 734 C CA . ASN A 1 113 ? -30.00300 -4.84700 18.88100 1.000 31.07215 113 ASN A CA 1
ATOM 735 C C . ASN A 1 113 ? -30.69300 -4.28700 17.63800 1.000 30.27205 113 ASN A C 1
ATOM 736 O O . ASN A 1 113 ? -31.53600 -3.39200 17.77100 1.000 30.25626 113 ASN A O 1
ATOM 741 N N . HIS A 1 114 ? -30.35700 -4.76800 16.43700 1.000 27.14799 114 HIS A N 1
ATOM 742 C CA . HIS A 1 114 ? -30.85500 -4.15100 15.20500 1.000 30.56945 114 HIS A CA 1
ATOM 743 C C . HIS A 1 114 ? -31.54400 -5.14400 14.27600 1.000 27.57436 114 HIS A C 1
ATOM 744 O O . HIS A 1 114 ? -31.55800 -4.94700 13.06200 1.000 29.57460 114 HIS A O 1
ATOM 751 N N . GLY A 1 115 ? -32.14500 -6.18900 14.81800 1.000 26.87164 115 GLY A N 1
ATOM 752 C CA . GLY A 1 115 ? -32.82400 -7.17100 13.99700 1.000 27.33486 115 GLY A CA 1
ATOM 753 C C . GLY A 1 115 ? -31.84600 -8.10600 13.30400 1.000 26.20314 115 GLY A C 1
ATOM 754 O O . GLY A 1 115 ? -30.63000 -8.02400 13.46300 1.000 25.62939 115 GLY A O 1
ATOM 755 N N . GLY A 1 116 ? -32.40500 -9.01900 12.51300 1.000 26.85585 116 GLY A N 1
ATOM 756 C CA . GLY A 1 116 ? -31.61000 -10.01500 11.83400 1.000 24.17132 116 GLY A CA 1
ATOM 757 C C . GLY A 1 116 ? -31.30700 -11.24400 12.65400 1.000 24.19237 116 GLY A C 1
ATOM 758 O O . GLY A 1 116 ? -30.41100 -12.01000 12.27900 1.000 24.56084 116 GLY A O 1
ATOM 759 N N . ALA A 1 117 ? -32.02300 -11.45500 13.76400 1.000 23.63441 117 ALA A N 1
ATOM 760 C CA . ALA A 1 117 ? -31.80200 -12.64100 14.58100 1.000 23.15541 117 ALA A CA 1
ATOM 761 C C . ALA A 1 117 ? -32.19900 -13.90500 13.83500 1.000 24.00551 117 ALA A C 1
ATOM 762 O O . ALA A 1 117 ? -31.51800 -14.92800 13.93300 1.000 22.04738 117 ALA A O 1
ATOM 764 N N . ILE A 1 118 ? -33.30400 -13.86300 13.08700 1.000 22.01053 118 ILE A N 1
ATOM 765 C CA . ILE A 1 118 ? -33.71500 -15.05500 12.34800 1.000 23.77127 118 ILE A CA 1
ATOM 766 C C . ILE A 1 118 ? -32.67100 -15.39900 11.29400 1.000 23.70811 118 ILE A C 1
ATOM 767 O O . ILE A 1 118 ? -32.26200 -16.55800 11.15800 1.000 23.72916 118 ILE A O 1
ATOM 772 N N . GLU A 1 119 ? -32.20900 -14.39500 10.55200 1.000 22.42637 119 GLU A N 1
ATOM 773 C CA . GLU A 1 119 ? -31.24700 -14.66400 9.48400 1.000 22.48427 119 GLU A CA 1
ATOM 774 C C . GLU A 1 119 ? -29.91700 -15.15100 10.05200 1.000 23.30279 119 GLU A C 1
ATOM 775 O O . GLU A 1 119 ? -29.30100 -16.07300 9.50600 1.000 21.32361 119 GLU A O 1
ATOM 781 N N . PHE A 1 120 ? -29.46100 -14.54000 11.14300 1.000 23.50282 120 PHE A N 1
ATOM 782 C CA . PHE A 1 120 ? -28.23400 -14.99500 11.80000 1.000 19.95766 120 PHE A CA 1
ATOM 783 C C . PHE A 1 120 ? -28.41200 -16.41300 12.33900 1.000 20.28138 120 PHE A C 1
ATOM 784 O O . PHE A 1 120 ? -27.55200 -17.28100 12.14300 1.000 20.84197 120 PHE A O 1
ATOM 792 N N . GLY A 1 121 ? -29.54900 -16.67400 12.98200 1.000 20.77881 121 GLY A N 1
ATOM 793 C CA . GLY A 1 121 ? -29.77400 -17.97300 13.58600 1.000 20.32349 121 GLY A CA 1
ATOM 794 C C . GLY A 1 121 ? -29.96200 -19.08700 12.57800 1.000 20.92619 121 GLY A C 1
ATOM 795 O O . GLY A 1 121 ? -29.47700 -20.20100 12.78300 1.000 20.57878 121 GLY A O 1
ATOM 796 N N . LYS A 1 122 ? -30.69000 -18.81500 11.48900 1.000 19.29442 122 LYS A N 1
ATOM 797 C CA . LYS A 1 122 ? -30.84500 -19.83800 10.46200 1.000 19.72605 122 LYS A CA 1
ATOM 798 C C . LYS A 1 122 ? -29.48900 -20.23800 9.91000 1.000 20.91830 122 LYS A C 1
ATOM 799 O O . LYS A 1 122 ? -29.21500 -21.42300 9.70400 1.000 20.65774 122 LYS A O 1
ATOM 805 N N . SER A 1 123 ? -28.62600 -19.25600 9.67600 1.000 19.94450 123 SER A N 1
ATOM 806 C CA . SER A 1 123 ? -27.27900 -19.55500 9.20500 1.000 17.09415 123 SER A CA 1
ATOM 807 C C . SER A 1 123 ? -26.50900 -20.37500 10.22400 1.000 17.77318 123 SER A C 1
ATOM 808 O O . SER A 1 123 ? -25.83900 -21.35200 9.87200 1.000 17.22575 123 SER A O 1
ATOM 811 N N . LEU A 1 124 ? -26.57800 -19.97100 11.49700 1.000 17.62843 124 LEU A N 1
ATOM 812 C CA . LEU A 1 124 ? -25.89500 -20.70900 12.56100 1.000 18.11533 124 LEU A CA 1
ATOM 813 C C . LEU A 1 124 ? -26.37500 -22.15300 12.63500 1.000 18.32325 124 LEU A C 1
ATOM 814 O O . LEU A 1 124 ? -25.57400 -23.07900 12.80300 1.000 17.67054 124 LEU A O 1
ATOM 819 N N . LEU A 1 125 ? -27.68300 -22.37600 12.50400 1.000 17.81793 125 LEU A N 1
ATOM 820 C CA . LEU A 1 125 ? -28.17400 -23.74400 12.57900 1.000 20.11557 125 LEU A CA 1
ATOM 821 C C . LEU A 1 125 ? -27.62700 -24.58000 11.43500 1.000 18.07322 125 LEU A C 1
ATOM 822 O O . LEU A 1 125 ? -27.23200 -25.73100 11.63700 1.000 19.10755 125 LEU A O 1
ATOM 827 N N . GLU A 1 126 ? -27.57000 -24.01200 10.22800 1.000 18.98122 126 GLU A N 1
ATOM 828 C CA . GLU A 1 126 ? -27.10300 -24.81000 9.10500 1.000 20.63668 126 GLU A CA 1
ATOM 829 C C . GLU A 1 126 ? -25.60300 -25.05500 9.22800 1.000 19.66815 126 GLU A C 1
ATOM 830 O O . GLU A 1 126 ? -25.14600 -26.18600 9.06100 1.000 19.74184 126 GLU A O 1
ATOM 836 N N . LEU A 1 127 ? -24.83800 -24.02100 9.59300 1.000 15.59134 127 LEU A N 1
ATOM 837 C CA . LEU A 1 127 ? -23.39600 -24.20700 9.78700 1.000 17.18627 127 LEU A CA 1
ATOM 838 C C . LEU A 1 127 ? -23.11400 -25.23000 10.88000 1.000 18.26272 127 LEU A C 1
ATOM 839 O O . LEU A 1 127 ? -22.27300 -26.12100 10.71000 1.000 16.93098 127 LEU A O 1
ATOM 844 N N . GLY A 1 128 ? -23.80500 -25.10500 12.01800 1.000 17.10995 128 GLY A N 1
ATOM 845 C CA . GLY A 1 128 ? -23.54000 -25.98500 13.14700 1.000 19.87080 128 GLY A CA 1
ATOM 846 C C . GLY A 1 128 ? -23.91900 -27.42700 12.87400 1.000 20.57615 128 GLY A C 1
ATOM 847 O O . GLY A 1 128 ? -23.22300 -28.35700 13.30700 1.000 21.54469 128 GLY A O 1
ATOM 848 N N . THR A 1 129 ? -25.03600 -27.63600 12.17900 1.000 19.57866 129 THR A N 1
ATOM 849 C CA . THR A 1 129 ? -25.41900 -28.99000 11.78500 1.000 22.79747 129 THR A CA 1
ATOM 850 C C . THR A 1 129 ? -24.33500 -29.62600 10.93100 1.000 21.44468 129 THR A C 1
ATOM 851 O O . THR A 1 129 ? -23.93400 -30.77400 11.16200 1.000 25.83468 129 THR A O 1
ATOM 855 N N . ARG A 1 130 ? -23.82500 -28.87200 9.95800 1.000 21.25518 130 ARG A N 1
ATOM 856 C CA . ARG A 1 130 ? -22.80500 -29.41100 9.06400 1.000 21.30255 130 ARG A CA 1
ATOM 857 C C . ARG A 1 130 ? -21.52400 -29.71200 9.81900 1.000 20.52088 130 ARG A C 1
ATOM 858 O O . ARG A 1 130 ? -20.93400 -30.78800 9.65600 1.000 22.32373 130 ARG A O 1
ATOM 866 N N . ALA A 1 131 ? -21.08900 -28.78000 10.66700 1.000 18.03900 131 ALA A N 1
ATOM 867 C CA . ALA A 1 131 ? -19.84800 -29.00300 11.40100 1.000 20.89461 131 ALA A CA 1
ATOM 868 C C . ALA A 1 131 ? -19.98600 -30.16200 12.38600 1.000 20.58405 131 ALA A C 1
ATOM 869 O O . ALA A 1 131 ? -19.06600 -30.98000 12.52400 1.000 20.83934 131 ALA A O 1
ATOM 871 N N . SER A 1 132 ? -21.14000 -30.27700 13.04900 1.000 21.31835 132 SER A N 1
ATOM 872 C CA . SER A 1 132 ? -21.28100 -31.28700 14.10000 1.000 21.66576 132 SER A CA 1
ATOM 873 C C . SER A 1 132 ? -21.23600 -32.70400 13.54700 1.000 24.75034 132 SER A C 1
ATOM 874 O O . SER A 1 132 ? -20.80900 -33.62400 14.25800 1.000 24.96352 132 SER A O 1
ATOM 877 N N . LYS A 1 133 ? -21.65100 -32.89400 12.29200 1.000 21.39204 133 LYS A N 1
ATOM 878 C CA . LYS A 1 133 ? -21.60000 -34.21600 11.67400 1.000 26.00312 133 LYS A CA 1
ATOM 879 C C . LYS A 1 133 ? -20.17600 -34.69300 11.44100 1.000 27.29275 133 LYS A C 1
ATOM 880 O O . LYS A 1 133 ? -19.95800 -35.89200 11.22200 1.000 27.22958 133 LYS A O 1
ATOM 886 N N . LEU A 1 134 ? -19.20400 -33.79100 11.49200 1.000 22.14213 134 LEU A N 1
ATOM 887 C CA . LEU A 1 134 ? -17.81100 -34.15600 11.32200 1.000 24.42661 134 LEU A CA 1
ATOM 888 C C . LEU A 1 134 ? -17.08000 -34.31700 12.64300 1.000 24.46083 134 LEU A C 1
ATOM 889 O O . LEU A 1 134 ? -15.86200 -34.49900 12.63300 1.000 23.53966 134 LEU A O 1
ATOM 894 N N . GLN A 1 135 ? -17.78000 -34.24000 13.78000 1.000 23.91603 135 GLN A N 1
ATOM 895 C CA . GLN A 1 135 ? -17.05900 -34.19800 15.04900 1.000 26.25315 135 GLN A CA 1
ATOM 896 C C . GLN A 1 135 ? -16.25100 -35.47000 15.28200 1.000 27.75596 135 GLN A C 1
ATOM 897 O O . GLN A 1 135 ? -15.10600 -35.40300 15.74300 1.000 26.47949 135 GLN A O 1
ATOM 903 N N . ASN A 1 136 ? -16.81900 -36.63700 14.95500 1.000 26.10576 136 ASN A N 1
ATOM 904 C CA . ASN A 1 136 ? -16.12100 -37.88800 15.24800 1.000 26.23999 136 ASN A CA 1
ATOM 905 C C . ASN A 1 136 ? -14.98000 -38.16800 14.27900 1.000 26.90059 136 ASN A C 1
ATOM 906 O O . ASN A 1 136 ? -14.00900 -38.84200 14.65100 1.000 28.11653 136 ASN A O 1
ATOM 911 N N . SER A 1 137 ? -15.07500 -37.68300 13.04300 1.000 26.20051 137 SER A N 1
ATOM 912 C CA . SER A 1 137 ? -14.07800 -38.00000 12.02900 1.000 26.52686 137 SER A CA 1
ATOM 913 C C . SER A 1 137 ? -12.98800 -36.94300 11.90800 1.000 26.03733 137 SER A C 1
ATOM 914 O O . SER A 1 137 ? -11.96000 -37.20000 11.27600 1.000 24.97931 137 SER A O 1
ATOM 917 N N . TYR A 1 138 ? -13.17400 -35.77000 12.50200 1.000 23.97130 138 TYR A N 1
ATOM 918 C CA . TYR A 1 138 ? -12.20700 -34.70200 12.30600 1.000 23.45281 138 TYR A CA 1
ATOM 919 C C . TYR A 1 138 ? -10.94200 -34.97900 13.10300 1.000 24.62927 138 TYR A C 1
ATOM 920 O O . TYR A 1 138 ? -10.99600 -35.25900 14.30600 1.000 27.84281 138 TYR A O 1
ATOM 929 N N . LYS A 1 139 ? -9.82000 -34.85600 12.40100 1.000 26.91639 139 LYS A N 1
ATOM 930 C CA . LYS A 1 139 ? -8.50600 -34.90900 13.08300 1.000 28.26392 139 LYS A CA 1
ATOM 931 C C . LYS A 1 139 ? -7.77900 -33.61300 12.70400 1.000 26.00575 139 LYS A C 1
ATOM 932 O O . LYS A 1 139 ? -7.67800 -33.32000 11.52600 1.000 24.61611 139 LYS A O 1
ATOM 938 N N . THR A 1 140 ? -7.36000 -32.85700 13.70500 1.000 26.70057 140 THR A N 1
ATOM 939 C CA . THR A 1 140 ? -6.70700 -31.58000 13.43200 1.000 27.11378 140 THR A CA 1
ATOM 940 C C . THR A 1 140 ? -5.49600 -31.78600 12.52500 1.000 29.79568 140 THR A C 1
ATOM 941 O O . THR A 1 140 ? -4.65900 -32.64900 12.81200 1.000 29.97728 140 THR A O 1
ATOM 945 N N . PRO A 1 141 ? -5.37200 -31.03100 11.43200 1.000 29.27719 141 PRO A N 1
ATOM 946 C CA . PRO A 1 141 ? -4.21800 -31.20000 10.54000 1.000 31.45904 141 PRO A CA 1
ATOM 947 C C . PRO A 1 141 ? -2.90400 -30.92500 11.25400 1.000 33.79089 141 PRO A C 1
ATOM 948 O O . PRO A 1 141 ? -2.85800 -30.30800 12.32100 1.000 31.81434 141 PRO A O 1
ATOM 952 N N . ALA A 1 142 ? -1.82200 -31.43400 10.66100 1.000 34.90155 142 ALA A N 1
ATOM 953 C CA . ALA A 1 142 ? -0.49200 -31.14600 11.17400 1.000 34.83576 142 ALA A CA 1
ATOM 954 C C . ALA A 1 142 ? -0.25300 -29.64600 11.11900 1.000 36.41489 142 ALA A C 1
ATOM 955 O O . ALA A 1 142 ? -0.53600 -28.99700 10.10500 1.000 36.19381 142 ALA A O 1
ATOM 957 N N . ALA A 1 143 ? 0.23300 -29.09000 12.23000 1.000 35.13053 143 ALA A N 1
ATOM 958 C CA . ALA A 1 143 ? 0.43900 -27.65900 12.36000 1.000 37.23868 143 ALA A CA 1
ATOM 959 C C . ALA A 1 143 ? 1.92500 -27.32500 12.30600 1.000 36.64650 143 ALA A C 1
ATOM 960 O O . ALA A 1 143 ? 2.76600 -28.13200 12.71300 1.000 33.04870 143 ALA A O 1
ATOM 962 N N . PRO A 1 144 ? 2.28900 -26.15800 11.79200 1.000 36.77283 144 PRO A N 1
ATOM 963 C CA . PRO A 1 144 ? 3.69000 -25.75500 11.83100 1.000 33.11450 144 PRO A CA 1
ATOM 964 C C . PRO A 1 144 ? 4.11500 -25.51700 13.26700 1.000 33.23820 144 PRO A C 1
ATOM 965 O O . PRO A 1 144 ? 3.37700 -24.89400 14.04600 1.000 29.95096 144 PRO A O 1
ATOM 969 N N . PRO A 1 145 ? 5.28500 -26.03100 13.65900 1.000 30.55103 145 PRO A N 1
ATOM 970 C CA . PRO A 1 145 ? 5.75400 -25.85400 15.03700 1.000 28.24812 145 PRO A CA 1
ATOM 971 C C . PRO A 1 145 ? 6.00800 -24.40500 15.38900 1.000 29.44564 145 PRO A C 1
ATOM 972 O O . PRO A 1 145 ? 5.88400 -24.02600 16.56200 1.000 29.99307 145 PRO A O 1
ATOM 976 N N . LEU A 1 146 ? 6.36600 -23.59000 14.40000 1.000 27.00587 146 LEU A N 1
ATOM 977 C CA . LEU A 1 146 ? 6.50100 -22.14600 14.55800 1.000 23.47913 146 LEU A CA 1
ATOM 978 C C . LEU A 1 146 ? 5.12900 -21.53600 14.31200 1.000 25.18986 146 LEU A C 1
ATOM 979 O O . LEU A 1 146 ? 4.67700 -21.47600 13.16400 1.000 24.39240 146 LEU A O 1
ATOM 984 N N . CYS A 1 147 ? 4.46200 -21.10500 15.38200 1.000 21.29729 147 CYS A N 1
ATOM 985 C CA . CYS A 1 147 ? 3.11300 -20.56000 15.28100 1.000 22.39479 147 CYS A CA 1
ATOM 986 C C . CYS A 1 147 ? 3.17800 -19.07400 14.94200 1.000 21.67892 147 CYS A C 1
ATOM 987 O O . CYS A 1 147 ? 3.88300 -18.30800 15.60700 1.000 21.43941 147 CYS A O 1
ATOM 990 N N . GLU A 1 148 ? 2.46100 -18.67500 13.89900 1.000 19.38653 148 GLU A N 1
ATOM 991 C CA . GLU A 1 148 ? 2.54100 -17.32200 13.36300 1.000 20.59194 148 GLU A CA 1
ATOM 992 C C . GLU A 1 148 ? 1.16600 -16.68600 13.41300 1.000 20.13399 148 GLU A C 1
ATOM 993 O O . GLU A 1 148 ? 0.16300 -17.35400 13.17300 1.000 17.63106 148 GLU A O 1
ATOM 999 N N . ILE A 1 149 ? 1.13200 -15.39500 13.70900 1.000 16.85728 149 ILE A N 1
ATOM 1000 C CA . ILE A 1 149 ? -0.07400 -14.58300 13.58600 1.000 17.98637 149 ILE A CA 1
ATOM 1001 C C . ILE A 1 149 ? 0.27000 -13.41900 12.66700 1.000 19.22599 149 ILE A C 1
ATOM 1002 O O . ILE A 1 149 ? 1.31700 -12.78400 12.83200 1.000 20.64458 149 ILE A O 1
ATOM 1007 N N . TYR A 1 150 ? -0.58300 -13.16500 11.67700 1.000 18.09954 150 TYR A N 1
ATOM 1008 C CA . TYR A 1 150 ? -0.28200 -12.17600 10.64900 1.000 19.97345 150 TYR A CA 1
ATOM 1009 C C . TYR A 1 150 ? -1.60400 -11.57500 10.18300 1.000 20.29980 150 TYR A C 1
ATOM 1010 O O . TYR A 1 150 ? -2.67700 -12.08000 10.49800 1.000 17.64159 150 TYR A O 1
ATOM 1019 N N . ALA A 1 151 ? -1.51900 -10.48800 9.41600 1.000 21.11043 151 ALA A N 1
ATOM 1020 C CA . ALA A 1 151 ? -2.73600 -9.86300 8.90200 1.000 21.39993 151 ALA A CA 1
ATOM 1021 C C . ALA A 1 151 ? -3.55300 -10.87200 8.10400 1.000 18.01269 151 ALA A C 1
ATOM 1022 O O . ALA A 1 151 ? -3.01200 -11.63500 7.30700 1.000 20.11031 151 ALA A O 1
ATOM 1024 N N . CYS A 1 152 ? -4.86600 -10.89100 8.34300 1.000 20.91830 152 CYS A N 1
ATOM 1025 C CA . CYS A 1 152 ? -5.69500 -11.92600 7.74500 1.000 20.84460 152 CYS A CA 1
ATOM 1026 C C . CYS A 1 152 ? -5.75700 -11.74800 6.23200 1.000 21.21307 152 CYS A C 1
ATOM 1027 O O . CYS A 1 152 ? -6.04800 -10.64200 5.75600 1.000 21.34203 152 CYS A O 1
ATOM 1030 N N . PRO A 1 153 ? -5.49400 -12.79000 5.45100 1.000 21.71839 153 PRO A N 1
ATOM 1031 C CA . PRO A 1 153 ? -5.70700 -12.70300 3.99400 1.000 22.81063 153 PRO A CA 1
ATOM 1032 C C . PRO A 1 153 ? -7.13300 -12.28500 3.69300 1.000 22.95802 153 PRO A C 1
ATOM 1033 O O . PRO A 1 153 ? -8.07300 -12.85800 4.25400 1.000 20.55773 153 PRO A O 1
ATOM 1037 N N . PRO A 1 154 ? -7.33900 -11.28400 2.83800 1.000 22.75799 154 PRO A N 1
ATOM 1038 C CA . PRO A 1 154 ? -8.71500 -10.83900 2.51900 1.000 22.30004 154 PRO A CA 1
ATOM 1039 C C . PRO A 1 154 ? -9.62900 -11.96700 2.06600 1.000 24.62401 154 PRO A C 1
ATOM 1040 O O . PRO A 1 154 ? -10.82700 -11.93000 2.38500 1.000 25.18723 154 PRO A O 1
ATOM 1044 N N . PRO A 1 155 ? -9.14100 -12.97700 1.32400 1.000 22.43164 155 PRO A N 1
ATOM 1045 C CA . PRO A 1 155 ? -10.04600 -14.07800 0.94800 1.000 25.60307 155 PRO A CA 1
ATOM 1046 C C . PRO A 1 155 ? -10.77500 -14.72800 2.11100 1.000 26.44264 155 PRO A C 1
ATOM 1047 O O . PRO A 1 155 ? -11.88400 -15.24300 1.91800 1.000 23.69758 155 PRO A O 1
ATOM 1051 N N . ALA A 1 156 ? -10.19800 -14.71100 3.31000 1.000 22.87380 156 ALA A N 1
ATOM 1052 C CA . ALA A 1 156 ? -10.82000 -15.37900 4.44700 1.000 22.91591 156 ALA A CA 1
ATOM 1053 C C . ALA A 1 156 ? -12.04400 -14.64900 4.96200 1.000 21.96316 156 ALA A C 1
ATOM 1054 O O . ALA A 1 156 ? -12.78400 -15.22400 5.77000 1.000 21.13938 156 ALA A O 1
ATOM 1056 N N . TYR A 1 157 ? -12.28300 -13.40700 4.53100 1.000 22.45006 157 TYR A N 1
ATOM 1057 C CA . TYR A 1 157 ? -13.45600 -12.68300 5.00300 1.000 19.93134 157 TYR A CA 1
ATOM 1058 C C . TYR A 1 157 ? -14.21200 -11.99300 3.87500 1.000 24.56874 157 TYR A C 1
ATOM 1059 O O . TYR A 1 157 ? -14.93600 -11.02300 4.12300 1.000 21.82893 157 TYR A O 1
ATOM 1068 N N . THR A 1 158 ? -14.07500 -12.53800 2.67500 1.000 25.25566 158 THR A N 1
ATOM 1069 C CA . THR A 1 158 ? -14.82300 -11.99200 1.52100 1.000 25.87942 158 THR A CA 1
ATOM 1070 C C . THR A 1 158 ? -16.32000 -12.15400 1.78200 1.000 23.04750 158 THR A C 1
ATOM 1071 O O . THR A 1 158 ? -16.69600 -13.13400 2.40500 1.000 22.96328 158 THR A O 1
ATOM 1075 N N . PRO A 1 159 ? -17.17300 -11.25000 1.27500 1.000 26.52160 159 PRO A N 1
ATOM 1076 C CA . PRO A 1 159 ? -18.61500 -11.39500 1.50600 1.000 24.12131 159 PRO A CA 1
ATOM 1077 C C . PRO A 1 159 ? -19.09500 -12.78300 1.12700 1.000 22.45269 159 PRO A C 1
ATOM 1078 O O . PRO A 1 159 ? -18.78700 -13.28600 0.04900 1.000 22.54481 159 PRO A O 1
ATOM 1082 N N . PHE A 1 160 ? -19.86500 -13.40600 2.02200 1.000 22.62903 160 PHE A N 1
ATOM 1083 C CA . PHE A 1 160 ? -20.22300 -14.80000 1.80000 1.000 23.20278 160 PHE A CA 1
ATOM 1084 C C . PHE A 1 160 ? -21.08800 -14.99300 0.56400 1.000 22.51323 160 PHE A C 1
ATOM 1085 O O . PHE A 1 160 ? -21.14700 -16.10700 0.03900 1.000 20.74986 160 PHE A O 1
ATOM 1093 N N . VAL A 1 161 ? -21.76000 -13.94500 0.08300 1.000 21.75261 161 VAL A N 1
ATOM 1094 C CA . VAL A 1 161 ? -22.53900 -14.09900 -1.14000 1.000 23.95024 161 VAL A CA 1
ATOM 1095 C C . VAL A 1 161 ? -21.66200 -14.41900 -2.34600 1.000 23.39754 161 VAL A C 1
ATOM 1096 O O . VAL A 1 161 ? -22.16500 -14.94700 -3.34100 1.000 24.94246 161 VAL A O 1
ATOM 1100 N N . ASN A 1 162 ? -20.35800 -14.11200 -2.28600 1.000 23.00539 162 ASN A N 1
ATOM 1101 C CA . ASN A 1 162 ? -19.45700 -14.45200 -3.38000 1.000 23.53177 162 ASN A CA 1
ATOM 1102 C C . ASN A 1 162 ? -19.08400 -15.92700 -3.42200 1.000 23.32122 162 ASN A C 1
ATOM 1103 O O . ASN A 1 162 ? -18.44100 -16.35900 -4.39000 1.000 22.89222 162 ASN A O 1
ATOM 1108 N N . ASP A 1 163 ? -19.40400 -16.69100 -2.38100 1.000 22.86853 163 ASP A N 1
ATOM 1109 C CA . ASP A 1 163 ? -18.98300 -18.08300 -2.29000 1.000 21.96842 163 ASP A CA 1
ATOM 1110 C C . ASP A 1 163 ? -20.20100 -18.98400 -2.40200 1.000 22.07370 163 ASP A C 1
ATOM 1111 O O . ASP A 1 163 ? -21.00300 -19.04800 -1.45400 1.000 22.32636 163 ASP A O 1
ATOM 1116 N N . PRO A 1 164 ? -20.37500 -19.70100 -3.51700 1.000 22.32899 164 PRO A N 1
ATOM 1117 C CA . PRO A 1 164 ? -21.59700 -20.50600 -3.70400 1.000 23.72653 164 PRO A CA 1
ATOM 1118 C C .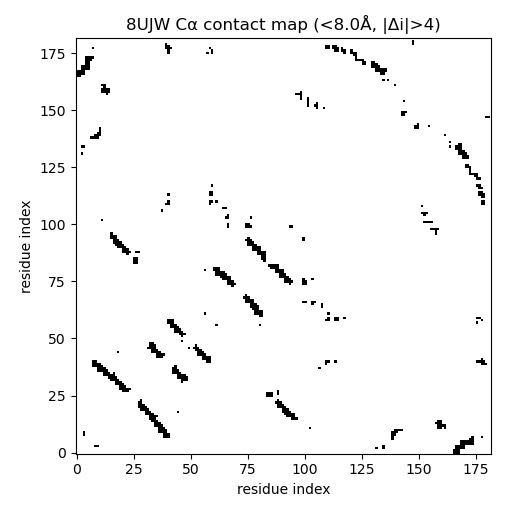 PRO A 1 164 ? -21.85700 -21.49800 -2.57900 1.000 23.60283 164 PRO A C 1
ATOM 1119 O O . PRO A 1 164 ? -23.02200 -21.79100 -2.27600 1.000 25.17407 164 PRO A O 1
ATOM 1123 N N . TYR A 1 165 ? -20.80600 -22.02600 -1.94700 1.000 20.78933 165 TYR A N 1
ATOM 1124 C CA . TYR A 1 165 ? -21.01100 -22.96000 -0.84400 1.000 24.10026 165 TYR A CA 1
ATOM 1125 C C . TYR A 1 165 ? -21.82600 -22.32200 0.27700 1.000 23.08435 165 TYR A C 1
ATOM 1126 O O . TYR A 1 165 ? -22.76900 -22.93300 0.79600 1.000 24.12921 165 TYR A O 1
ATOM 1135 N N . TYR A 1 166 ? -21.47400 -21.09400 0.66700 1.000 21.82367 166 TYR A N 1
ATOM 1136 C CA . TYR A 1 166 ? -22.20300 -20.40400 1.73300 1.000 21.48415 166 TYR A CA 1
ATOM 1137 C C . TYR A 1 166 ? -23.44500 -19.69500 1.21300 1.000 22.60797 166 TYR A C 1
ATOM 1138 O O . TYR A 1 166 ? -24.46000 -19.63900 1.91600 1.000 21.05252 166 TYR A O 1
ATOM 1147 N N . ASN A 1 167 ? -23.39200 -19.16700 -0.00900 1.000 20.91830 167 ASN A N 1
ATOM 1148 C CA . ASN A 1 167 ? -24.52800 -18.41600 -0.52600 1.000 23.66863 167 ASN A CA 1
ATOM 1149 C C . ASN A 1 167 ? -25.74000 -19.30600 -0.75600 1.000 24.56610 167 ASN A C 1
ATOM 1150 O O . ASN A 1 167 ? -26.86800 -18.80100 -0.80600 1.000 25.73730 167 ASN A O 1
ATOM 1155 N N . SER A 1 168 ? -25.53700 -20.61900 -0.85800 1.000 22.53954 168 SER A N 1
ATOM 1156 C CA . SER A 1 168 ? -26.65800 -21.50900 -1.11900 1.000 26.65056 168 SER A CA 1
ATOM 1157 C C . SER A 1 168 ? -27.55200 -21.69500 0.09800 1.000 26.87691 168 SER A C 1
ATOM 1158 O O . SER A 1 168 ? -28.71000 -22.09400 -0.06600 1.000 27.11904 168 SER A O 1
ATOM 1161 N N . PHE A 1 169 ? -27.05100 -21.42100 1.31500 1.000 25.01879 169 PHE A N 1
ATOM 1162 C CA . PHE A 1 169 ? -27.85500 -21.62000 2.51800 1.000 26.96639 169 PHE A CA 1
ATOM 1163 C C . PHE A 1 169 ? -27.83400 -20.46800 3.51500 1.000 28.73766 169 PHE A C 1
ATOM 1164 O O . PHE A 1 169 ? -28.52500 -20.55500 4.53500 1.000 30.63788 169 PHE A O 1
ATOM 1172 N N . MET A 1 170 ? -27.07900 -19.40300 3.27900 1.000 25.28987 170 MET A N 1
ATOM 1173 C CA . MET A 1 170 ? -27.16800 -18.23900 4.15000 1.000 24.93983 170 MET A CA 1
ATOM 1174 C C . MET A 1 170 ? -27.81200 -17.05700 3.44300 1.000 29.22192 170 MET A C 1
ATOM 1175 O O . MET A 1 170 ? -27.58200 -16.81900 2.25400 1.000 31.51430 170 MET A O 1
ATOM 1180 N N . GLN A 1 171 ? -28.61600 -16.32000 4.20000 1.000 29.96675 171 GLN A N 1
ATOM 1181 C CA . GLN A 1 171 ? -29.34600 -15.15800 3.74000 1.000 32.32493 171 GLN A CA 1
ATOM 1182 C C . GLN A 1 171 ? -28.70700 -13.90100 4.30000 1.000 29.35089 171 GLN A C 1
ATOM 1183 O O . GLN A 1 171 ? -28.34100 -13.87100 5.48000 1.000 27.25590 171 GLN A O 1
ATOM 1189 N N . PRO A 1 172 ? -28.55400 -12.85900 3.49200 1.000 30.69052 172 PRO A N 1
ATOM 1190 C CA . PRO A 1 172 ? -28.01100 -11.60200 4.00500 1.000 29.55354 172 PRO A CA 1
ATOM 1191 C C . PRO A 1 172 ? -29.04000 -10.88700 4.86300 1.000 28.81924 172 PRO A C 1
ATOM 1192 O O . PRO A 1 172 ? -30.20800 -11.27800 4.96100 1.000 31.28270 172 PRO A O 1
ATOM 1196 N N . HIS A 1 173 ? -28.58200 -9.82000 5.51000 1.000 27.35328 173 HIS A N 1
ATOM 1197 C CA . HIS A 1 173 ? -29.49300 -8.96400 6.24800 1.000 26.49002 173 HIS A CA 1
ATOM 1198 C C . HIS A 1 173 ? -28.84300 -7.60200 6.36400 1.000 28.05600 173 HIS A C 1
ATOM 1199 O O . HIS A 1 173 ? -27.61600 -7.53100 6.50800 1.000 26.22683 173 HIS A O 1
ATOM 1206 N N . PRO A 1 174 ? -29.60700 -6.50900 6.29100 1.000 27.29011 174 PRO A N 1
ATOM 1207 C CA . PRO A 1 174 ? -28.98000 -5.18000 6.32800 1.000 25.65834 174 PRO A CA 1
ATOM 1208 C C . PRO A 1 174 ? -28.31600 -4.85500 7.64700 1.000 27.58752 174 PRO A C 1
ATOM 1209 O O . PRO A 1 174 ? -27.50700 -3.92000 7.69400 1.000 26.98745 174 PRO A O 1
ATOM 1213 N N . SER A 1 175 ? -28.65300 -5.56300 8.72900 1.000 26.25052 175 SER A N 1
ATOM 1214 C CA . SER A 1 175 ? -28.03800 -5.28400 10.02100 1.000 27.25327 175 SER A CA 1
ATOM 1215 C C . SER A 1 175 ? -26.65900 -5.89800 10.14500 1.000 24.67401 175 SER A C 1
ATOM 1216 O O . SER A 1 175 ? -25.94200 -5.55700 11.08600 1.000 26.13998 175 SER A O 1
ATOM 1219 N N . PHE A 1 176 ? -26.29600 -6.81100 9.25300 1.000 24.07657 176 PHE A N 1
ATOM 1220 C CA . PHE A 1 176 ? -24.94600 -7.36500 9.27300 1.000 24.35818 176 PHE A CA 1
ATOM 1221 C C . PHE A 1 176 ? -23.94300 -6.27800 8.89900 1.000 27.11115 176 PHE A C 1
ATOM 1222 O O . PHE A 1 176 ? -24.21200 -5.42100 8.04800 1.000 27.41381 176 PHE A O 1
ATOM 1230 N N . SER A 1 177 ? -22.79800 -6.29900 9.55900 1.000 22.75799 177 SER A N 1
ATOM 1231 C CA . SER A 1 177 ? -21.88700 -5.16900 9.60700 1.000 25.94522 177 SER A CA 1
ATOM 1232 C C . SER A 1 177 ? -20.63900 -5.45800 8.78500 1.000 28.98242 177 SER A C 1
ATOM 1233 O O . SER A 1 177 ? -20.37400 -6.61000 8.41800 1.000 27.90335 177 SER A O 1
ATOM 1236 N N . PRO A 1 178 ? -19.87100 -4.43500 8.43100 1.000 31.46430 178 PRO A N 1
ATOM 1237 C CA . PRO A 1 178 ? -18.64800 -4.67900 7.65900 1.000 31.28533 178 PRO A CA 1
ATOM 1238 C C . PRO A 1 178 ? -17.64600 -5.46700 8.48300 1.000 25.84520 178 PRO A C 1
ATOM 1239 O O . PRO A 1 178 ? -17.46500 -5.19000 9.68100 1.000 29.05348 178 PRO A O 1
ATOM 1243 N N . PRO A 1 179 ? -16.98000 -6.45300 7.88700 1.000 26.89007 179 PRO A N 1
ATOM 1244 C CA . PRO A 1 179 ? -15.89900 -7.14900 8.602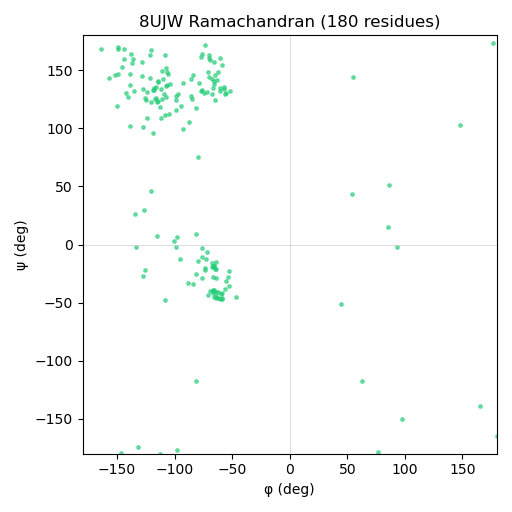00 1.000 25.09511 179 PRO A CA 1
ATOM 1245 C C . PRO A 1 179 ? -14.79800 -6.17300 8.96900 1.000 25.83204 179 PRO A C 1
ATOM 1246 O O . PRO A 1 179 ? -14.42900 -5.30500 8.16200 1.000 25.60570 179 PRO A O 1
ATOM 1250 N N . PRO A 1 180 ? -14.30000 -6.23300 10.19000 1.000 25.26882 180 PRO A N 1
ATOM 1251 C CA . PRO A 1 180 ? -13.27900 -5.26100 10.62200 1.000 25.11880 180 PRO A CA 1
ATOM 1252 C C . PRO A 1 180 ? -11.89700 -5.63800 10.10800 1.000 23.39754 180 PRO A C 1
ATOM 1253 O O . PRO A 1 180 ? -11.03700 -6.08700 10.85800 1.000 24.06604 180 PRO A O 1
ATOM 1257 N N . ALA A 1 181 ? -11.69700 -5.39300 8.80700 1.000 24.02393 181 ALA A N 1
ATOM 1258 C CA . ALA A 1 181 ? -10.48300 -5.81100 8.10400 1.000 25.23724 181 ALA A CA 1
ATOM 1259 C C . ALA A 1 181 ? -9.21300 -5.46500 8.87700 1.000 24.90562 181 ALA A C 1
ATOM 1260 O O . ALA A 1 181 ? -8.30900 -6.29600 9.01100 1.000 23.08171 181 ALA A O 1
ATOM 1262 N N . ASP A 1 182 ? -9.12800 -4.24200 9.40500 1.000 24.70823 182 ASP A N 1
ATOM 1263 C CA . ASP A 1 182 ? -7.92400 -3.81000 10.10600 1.000 25.56096 182 ASP A CA 1
ATOM 1264 C C . ASP A 1 182 ? -7.74100 -4.47600 11.46300 1.000 26.02680 182 ASP A C 1
ATOM 1265 O O . ASP A 1 182 ? -6.70500 -4.25200 12.09700 1.000 27.91914 182 ASP A O 1
ATOM 1270 N N . TYR A 1 183 ? -8.71400 -5.26200 11.92700 1.000 24.95299 183 TYR A N 1
ATOM 1271 C CA . TYR A 1 183 ? -8.60700 -5.99000 13.18600 1.000 25.74256 183 TYR A CA 1
ATOM 1272 C C . TYR A 1 183 ? -8.60800 -7.49800 12.98600 1.000 25.06616 183 TYR A C 1
ATOM 1273 O O . TYR A 1 183 ? -8.66900 -8.24000 13.97400 1.000 26.10313 183 TYR A O 1
ATOM 1282 N N . LEU A 1 184 ? -8.55100 -7.96900 11.74500 1.000 22.73167 184 LEU A N 1
ATOM 1283 C CA . LEU A 1 184 ? -8.60200 -9.39500 11.45500 1.000 20.91830 184 LEU A CA 1
ATOM 1284 C C . LEU A 1 184 ? -7.19600 -9.92700 11.22200 1.000 18.77594 184 LEU A C 1
ATOM 1285 O O . LEU A 1 184 ? -6.42700 -9.37700 10.42400 1.000 19.05492 184 LEU A O 1
ATOM 1290 N N . TYR A 1 185 ? -6.86800 -10.99100 11.94100 1.000 17.99426 185 TYR A N 1
ATOM 1291 C CA . TYR A 1 185 ? -5.60200 -11.68100 11.80800 1.000 19.64183 185 TYR A CA 1
ATOM 1292 C C . TYR A 1 185 ? -5.88000 -13.12500 11.44500 1.000 16.38618 185 TYR A C 1
ATOM 1293 O O . TYR A 1 185 ? -6.99600 -13.61700 11.62000 1.000 17.63896 185 TYR A O 1
ATOM 1302 N N . GLN A 1 186 ? -4.84600 -13.80100 10.95400 1.000 17.79161 186 GLN A N 1
ATOM 1303 C CA . GLN A 1 186 ? -4.90500 -15.23600 10.73300 1.000 16.32301 186 GLN A CA 1
ATOM 1304 C C . GLN A 1 186 ? -3.70600 -15.89100 11.40500 1.000 18.10217 186 GLN A C 1
ATOM 1305 O O . GLN A 1 186 ? -2.60700 -15.32200 11.41800 1.000 17.22575 186 GLN A O 1
ATOM 1311 N N . THR A 1 187 ? -3.91000 -17.09300 11.94200 1.000 16.57041 187 THR A N 1
ATOM 1312 C CA . THR A 1 187 ? -2.79900 -17.90900 12.41700 1.000 16.93361 187 THR A CA 1
ATOM 1313 C C . THR A 1 187 ? -2.57000 -19.07600 11.46100 1.000 17.89425 187 THR A C 1
ATOM 1314 O O . THR A 1 187 ? -3.48700 -19.50900 10.76400 1.000 17.79424 187 THR A O 1
ATOM 1318 N N . ASN A 1 188 ? -1.32500 -19.56500 11.39300 1.000 17.52315 188 ASN A N 1
ATOM 1319 C CA . ASN A 1 188 ? -1.10600 -20.76700 10.59800 1.000 19.95502 188 ASN A CA 1
ATOM 1320 C C . ASN A 1 188 ? -1.58000 -22.02400 11.30800 1.000 21.97369 188 ASN A C 1
ATOM 1321 O O . ASN A 1 188 ? -1.53700 -23.10200 10.70700 1.000 20.83145 188 ASN A O 1
ATOM 1326 N N . SER A 1 189 ? -2.06600 -21.91600 12.54500 1.000 20.04188 189 SER A N 1
ATOM 1327 C CA . SER A 1 189 ? -2.57200 -23.09800 13.23100 1.000 20.97883 189 SER A CA 1
ATOM 1328 C C . SER A 1 189 ? -3.95100 -23.45500 12.69000 1.000 19.86554 189 SER A C 1
ATOM 1329 O O . SER A 1 189 ? -4.79600 -22.57400 12.54900 1.000 17.49947 189 SER A O 1
ATOM 1332 N N . PRO A 1 190 ? -4.19200 -24.71500 12.35500 1.000 21.93421 190 PRO A N 1
ATOM 1333 C CA . PRO A 1 190 ? -5.53400 -25.14300 11.95400 1.000 21.16570 190 PRO A CA 1
ATOM 1334 C C . PRO A 1 190 ? -6.47200 -25.12200 13.14200 1.000 20.17347 190 PRO A C 1
ATOM 1335 O O . PRO A 1 190 ? -6.02700 -25.15100 14.30000 1.000 18.68382 190 PRO A O 1
ATOM 1339 N N . PRO A 1 191 ? -7.78000 -25.09000 12.90400 1.000 20.89987 191 PRO A N 1
ATOM 1340 C CA . PRO A 1 191 ? -8.72500 -25.14500 14.01400 1.000 20.65248 191 PRO A CA 1
ATOM 1341 C C . PRO A 1 191 ? -8.72500 -26.52300 14.64600 1.000 20.84987 191 PRO A C 1
ATOM 1342 O O . PRO A 1 191 ? -8.56700 -27.53200 13.94200 1.000 21.92105 191 PRO A O 1
ATOM 1346 N N . PRO A 1 192 ? -8.89300 -26.61100 15.96500 1.000 19.79185 192 PRO A N 1
ATOM 1347 C CA . PRO A 1 192 ? -8.94100 -27.91600 16.62800 1.000 20.94725 192 PRO A CA 1
ATOM 1348 C C . PRO A 1 192 ? -10.28900 -28.61600 16.55400 1.000 21.86315 192 PRO A C 1
ATOM 1349 O O . PRO A 1 192 ? -10.46800 -29.63600 17.22400 1.000 22.35794 192 PRO A O 1
ATOM 1353 N N . TYR A 1 193 ? -11.22300 -28.10700 15.76500 1.000 16.58094 193 TYR A N 1
ATOM 1354 C CA . TYR A 1 193 ? -12.53000 -28.71300 15.57100 1.000 19.63393 193 TYR A CA 1
ATOM 1355 C C . TYR A 1 193 ? -12.94100 -28.48700 14.12500 1.000 18.37326 193 TYR A C 1
ATOM 1356 O O . TYR A 1 193 ? -12.40900 -27.59400 13.45900 1.000 16.42829 193 TYR A O 1
ATOM 1365 N N . PRO A 1 194 ? -13.87000 -29.28700 13.60800 1.000 17.45472 194 PRO A N 1
ATOM 1366 C CA . PRO A 1 194 ? -14.30900 -29.10400 12.22600 1.000 17.55737 194 PRO A CA 1
ATOM 1367 C C . PRO A 1 194 ? -15.24900 -27.91900 12.09000 1.000 16.98888 194 PRO A C 1
ATOM 1368 O O . PRO A 1 194 ? -15.79900 -27.40600 13.06500 1.000 17.88899 194 PRO A O 1
ATOM 1372 N N . GLY A 1 195 ? -15.41000 -27.49300 10.84500 1.000 16.60199 195 GLY A N 1
ATOM 1373 C CA . GLY A 1 195 ? -16.37400 -26.46500 10.50100 1.000 17.02836 195 GLY A CA 1
ATOM 1374 C C . GLY A 1 195 ? -17.23000 -26.86100 9.31500 1.000 18.41537 195 GLY A C 1
ATOM 1375 O O . GLY A 1 195 ? -17.14400 -27.99600 8.81700 1.000 19.28652 195 GLY A O 1
ATOM 1376 N N . ALA A 1 196 ? -18.06800 -25.92900 8.85800 1.000 16.01771 196 ALA A N 1
ATOM 1377 C CA . ALA A 1 196 ? -18.86300 -26.08600 7.64400 1.000 17.59685 196 ALA A CA 1
ATOM 1378 C C . ALA A 1 196 ? -18.06200 -25.49000 6.49700 1.000 21.30519 196 ALA A C 1
ATOM 1379 O O . ALA A 1 196 ? -18.02300 -24.27100 6.32700 1.000 19.08913 196 ALA A O 1
ATOM 1381 N N . VAL A 1 197 ? -17.40000 -26.35900 5.73600 1.000 22.05791 197 VAL A N 1
ATOM 1382 C CA . VAL A 1 197 ? -16.54900 -25.98300 4.60800 1.000 23.35017 197 VAL A CA 1
ATOM 1383 C C . VAL A 1 197 ? -16.81900 -26.95900 3.47500 1.000 27.21642 197 VAL A C 1
ATOM 1384 O O . VAL A 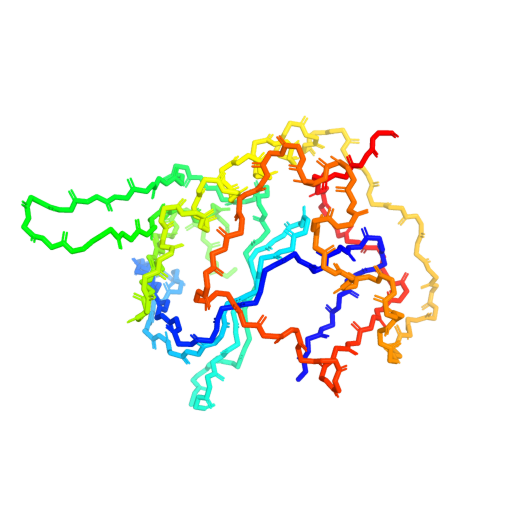1 197 ? -17.43200 -28.01800 3.68200 1.000 27.84018 197 VAL A O 1
ATOM 1388 N N . PRO A 1 198 ? -16.41100 -26.62000 2.25400 1.000 29.85095 198 PRO A N 1
ATOM 1389 C CA . PRO A 1 198 ? -16.58300 -27.55900 1.13900 1.000 35.51742 198 PRO A CA 1
ATOM 1390 C C . PRO A 1 198 ? -15.89900 -28.89100 1.41100 1.000 44.84748 198 PRO A C 1
ATOM 1391 O O . PRO A 1 198 ? -14.78200 -28.94000 1.93200 1.000 43.12359 198 PRO A O 1
ATOM 1395 N N . PRO A 1 199 ? -16.22000 -30.12300 1.29400 1.000 52.45103 199 PRO A N 1
ATOM 1396 C CA . PRO A 1 199 ? -15.58400 -31.42700 1.36000 1.000 61.41526 199 PRO A CA 1
ATOM 1397 C C . PRO A 1 199 ? -14.50300 -31.55200 0.28400 1.000 65.06043 199 PRO A C 1
ATOM 1398 O O . PRO A 1 199 ? -14.34300 -30.68800 -0.58700 1.000 59.81507 199 PRO A O 1
#

Nearest PDB structures (foldseek):
  8ujw-assembly1_A  TM=1.006E+00  e=8.958E-39  Taenia solium
  5gow-assembly1_B  TM=6.246E-01  e=5.896E-03  Homo sapiens
  7bul-assembly1_A  TM=6.514E-01  e=1.364E-02  Homo sapiens
  3f0w-assembly1_A  TM=5.269E-01  e=7.300E-02  Homo sapiens
  5njk-assembly6_F  TM=5.754E-01  e=2.642E-01  Homo sapiens

Sequence (182 aa):
GVVLFYGERLLVTYDGCKLTLSGSGQQPNGKYSGTAYLTSHRVIFLSKDAALNSLSMPFVFMARVAIKAPTFGPNHIEGFVSSQWSGEMPFKLVFNHGGAIEFGKSLLELGTRASKLQNSYKTPAAPPLCEIYACPPPAYTPFVNDPYYNSFMQPHPSFSPPPADYLYQTNSPPPYPGAVPP

B-factor: mean 26.83, std 9.48, range [12.44, 69.03]

Secondary structure (DSSP, 8-state):
-EEEPTT--EEEEEEEEEEEEE--TTS-EEEEEEEEEEESSEEEEEE-----SEEEEEGGGEEEEEEE--SSS--EEEEEEE----SEEEEEEEETTS-HHHHHHHHHHHHHHHHTTTTT--PPP--SS--EEEPPGGGGS-GGG-HHHHTT----TT-B---GGGEEEESSPPSS--S---

Radius of gyration: 15.88 Å; Cα contacts (8 Å, |Δi|>4): 385; chains: 1; bounding box: 52×36×44 Å

Organism: Taenia asiatica (NCBI:txid60517)

Foldseek 3Di:
DAAAEVVKAWAFKFFFKKKAKPDPDQGDGDIAHTMWIDMQFWIKGAGPPDPDGIDTQGLLQWAPWDFDDPPPDDTWIKTWGAAVHGGTIIMIMDHPPDPRVLVSQLSVVWSVQQNVCFVVDDFDDFDPDKDKAQDDVVRYPHCCVPCQSVVRHDDDPSTDDDPRVPYIYIRGHDRGGGRDDD

Solvent-accessible surface area: 9694 Å² total; per-residue (Å²): 66,4,57,0,44,130,49,2,43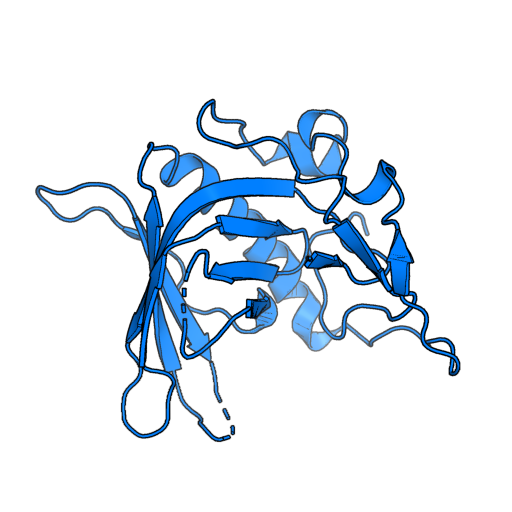,5,13,4,6,0,66,21,0,67,0,38,8,51,7,85,86,152,30,44,106,19,149,26,37,5,21,0,15,0,0,0,8,16,0,5,2,36,17,180,116,80,104,64,110,60,27,49,7,15,3,14,86,25,31,156,32,29,46,92,68,71,151,201,32,107,56,11,0,62,1,44,18,55,73,211,59,78,33,92,7,41,4,76,0,39,18,72,117,38,8,7,64,51,0,1,126,1,4,68,58,0,12,71,79,0,50,166,79,87,154,84,63,185,58,72,108,56,61,144,127,83,78,112,73,79,8,48,88,95,9,34,40,84,13,72,99,27,110,44,1,66,92,37,2,115,77,49,130,23,37,22,107,53,31,48,133,141,3,85,14,10,20,27,14,7,79,20,5,2,1,52,78,175

InterPro domains:
  IPR004182 GRAM domain [PF02893] (20-126)
  IPR011993 PH-like domain superfamily [G3DSA:2.30.29.30] (3-124)
  IPR044852 WW domain-binding protein 2-like [PTHR31606] (1-258)